Protein 1S2W (pdb70)

CATH classification: 3.20.20.60

Organism: Mytilus edulis (NCBI:txid6550)

Structure (mmCIF, N/CA/C/O backbone):
data_1S2W
#
_entry.id   1S2W
#
_cell.length_a   76.632
_cell.length_b   116.556
_cell.length_c   72.818
_cell.angle_alpha   90.00
_cell.angle_beta   90.00
_cell.angle_gamma   90.00
#
_symmetry.space_group_name_H-M   'C 2 2 21'
#
loop_
_entity.id
_entity.type
_entity.pdbx_description
1 polymer 'Phosphoenolpyruvate phosphomutase'
2 non-polymer 'SULFATE ION'
3 water water
#
loop_
_atom_site.group_PDB
_atom_site.id
_atom_site.type_symbol
_atom_site.label_atom_id
_atom_site.label_alt_id
_atom_site.label_comp_id
_atom_site.label_asym_id
_atom_site.label_entity_id
_atom_site.label_seq_id
_atom_site.pdbx_PDB_ins_code
_atom_site.Cartn_x
_atom_site.Cartn_y
_atom_site.Cartn_z
_atom_site.occupancy
_atom_site.B_iso_or_equiv
_atom_site.auth_seq_id
_atom_site.auth_comp_id
_atom_site.auth_asym_id
_atom_site.auth_atom_id
_atom_site.pdbx_PDB_model_num
ATOM 1 N N . LYS A 1 4 ? 13.644 47.452 8.729 1.00 41.31 4 LYS A N 1
ATOM 2 C CA . LYS A 1 4 ? 14.314 47.366 10.058 1.00 40.47 4 LYS A CA 1
ATOM 3 C C . LYS A 1 4 ? 13.945 46.056 10.758 1.00 38.34 4 LYS A C 1
ATOM 4 O O . LYS A 1 4 ? 12.850 45.533 10.578 1.00 39.90 4 LYS A O 1
ATOM 10 N N . VAL A 1 5 ? 14.871 45.529 11.546 1.00 35.89 5 VAL A N 1
ATOM 11 C CA . VAL A 1 5 ? 14.655 44.275 12.259 1.00 32.18 5 VAL A CA 1
ATOM 12 C C . VAL A 1 5 ? 14.138 44.595 13.655 1.00 29.70 5 VAL A C 1
ATOM 13 O O . VAL A 1 5 ? 14.706 45.441 14.338 1.00 29.56 5 VAL A O 1
ATOM 17 N N . LYS A 1 6 ? 13.057 43.938 14.069 1.00 27.10 6 LYS A N 1
ATOM 18 C CA . LYS A 1 6 ? 12.492 44.167 15.401 1.00 26.17 6 LYS A CA 1
ATOM 19 C C . LYS A 1 6 ? 13.569 43.881 16.453 1.00 24.53 6 LYS A C 1
ATOM 20 O O . LYS A 1 6 ? 14.373 42.966 16.278 1.00 23.71 6 LYS A O 1
ATOM 26 N N . LYS A 1 7 ? 13.568 44.642 17.545 1.00 22.86 7 LYS A N 1
ATOM 27 C CA . LYS A 1 7 ? 14.557 44.426 18.605 1.00 22.27 7 LYS A CA 1
ATOM 28 C C . LYS A 1 7 ? 14.485 43.018 19.201 1.00 22.17 7 LYS A C 1
ATOM 29 O O . LYS A 1 7 ? 15.511 42.442 19.567 1.00 20.01 7 LYS A O 1
ATOM 35 N N . THR A 1 8 ? 13.276 42.477 19.327 1.00 20.97 8 THR A N 1
ATOM 36 C CA . THR A 1 8 ? 13.112 41.119 19.839 1.00 20.12 8 THR A CA 1
ATOM 37 C C . THR A 1 8 ? 13.877 40.162 18.920 1.00 20.27 8 THR A C 1
ATOM 38 O O . THR A 1 8 ? 14.665 39.346 19.378 1.00 18.81 8 THR A O 1
ATOM 42 N N . THR A 1 9 ? 13.645 40.272 17.610 1.00 19.87 9 THR A N 1
ATOM 43 C CA . THR A 1 9 ? 14.330 39.425 16.647 1.00 20.23 9 THR A CA 1
ATOM 44 C C . THR A 1 9 ? 15.849 39.607 16.727 1.00 19.82 9 THR A C 1
ATOM 45 O O . THR A 1 9 ? 16.594 38.631 16.668 1.00 20.29 9 THR A O 1
ATOM 49 N N . GLN A 1 10 ? 16.298 40.848 16.900 1.00 20.42 10 GLN A N 1
ATOM 50 C CA . GLN A 1 10 ? 17.725 41.119 17.012 1.00 20.40 10 GLN A CA 1
ATOM 51 C C . GLN A 1 10 ? 18.325 40.331 18.166 1.00 18.90 10 GLN A C 1
ATOM 52 O O . GLN A 1 10 ? 19.379 39.718 18.011 1.00 19.84 10 GLN A O 1
ATOM 58 N N . LEU A 1 11 ? 17.664 40.362 19.324 1.00 17.45 11 LEU A N 1
ATOM 59 C CA . LEU A 1 11 ? 18.173 39.634 20.497 1.00 17.92 11 LEU A CA 1
ATOM 60 C C . LEU A 1 11 ? 18.170 38.119 20.296 1.00 17.21 11 LEU A C 1
ATOM 61 O O . LEU A 1 11 ? 19.116 37.425 20.668 1.00 19.19 11 LEU A O 1
ATOM 66 N N . LYS A 1 12 ? 17.099 37.606 19.705 1.00 17.29 12 LYS A N 1
ATOM 67 C CA . LYS A 1 12 ? 16.978 36.171 19.497 1.00 17.81 12 LYS A CA 1
ATOM 68 C C . LYS A 1 12 ? 18.060 35.699 18.542 1.00 17.45 12 LYS A C 1
ATOM 69 O O . LYS A 1 12 ? 18.658 34.626 18.730 1.00 17.92 12 LYS A O 1
ATOM 75 N N . GLN A 1 13 ? 18.329 36.508 17.517 1.00 17.38 13 GLN A N 1
ATOM 76 C CA . GLN A 1 13 ? 19.377 36.148 16.570 1.00 18.50 13 GLN A CA 1
ATOM 77 C C . GLN A 1 13 ? 20.724 36.091 17.302 1.00 17.97 13 GLN A C 1
ATOM 78 O O . GLN A 1 13 ? 21.532 35.184 17.064 1.00 18.78 13 GLN A O 1
ATOM 84 N N . MET A 1 14 ? 20.962 37.044 18.198 1.00 17.86 14 MET A N 1
ATOM 85 C CA . MET A 1 14 ? 22.214 37.025 18.969 1.00 17.35 14 MET A CA 1
ATOM 86 C C . MET A 1 14 ? 22.327 35.795 19.874 1.00 16.82 14 MET A C 1
ATOM 87 O O . MET A 1 14 ? 23.382 35.176 19.969 1.00 17.17 14 MET A O 1
ATOM 92 N N . LEU A 1 15 ? 21.245 35.438 20.555 1.00 16.09 15 LEU A N 1
ATOM 93 C CA . LEU A 1 15 ? 21.303 34.285 21.430 1.00 15.98 15 LEU A CA 1
ATOM 94 C C . LEU A 1 15 ? 21.600 33.014 20.666 1.00 16.68 15 LEU A C 1
ATOM 95 O O . LEU A 1 15 ? 22.257 32.109 21.186 1.00 16.52 15 LEU A O 1
ATOM 100 N N . ASN A 1 16 ? 21.122 32.941 19.419 1.00 17.32 16 ASN A N 1
ATOM 101 C CA . ASN A 1 16 ? 21.313 31.733 18.624 1.00 20.31 16 ASN A CA 1
ATOM 102 C C . ASN A 1 16 ? 22.448 31.738 17.621 1.00 19.46 16 ASN A C 1
ATOM 103 O O . ASN A 1 16 ? 22.666 30.740 16.924 1.00 21.14 16 ASN A O 1
ATOM 108 N N . SER A 1 17 ? 23.189 32.835 17.550 1.00 19.14 17 SER A N 1
ATOM 109 C CA . SER A 1 17 ? 24.278 32.918 16.588 1.00 17.61 17 SER A CA 1
ATOM 110 C C . SER A 1 17 ? 25.441 32.003 16.887 1.00 18.48 17 SER A C 1
ATOM 111 O O . SER A 1 17 ? 25.582 31.450 17.984 1.00 18.89 17 SER A O 1
ATOM 114 N N . LYS A 1 18 ? 26.313 31.884 15.896 1.00 18.58 18 LYS A N 1
ATOM 115 C CA . LYS A 1 18 ? 27.482 31.044 16.005 1.00 21.27 18 LYS A CA 1
ATOM 116 C C . LYS A 1 18 ? 28.673 31.747 16.655 1.00 20.60 18 LYS A C 1
ATOM 117 O O . LYS A 1 18 ? 29.698 31.123 16.840 1.00 23.95 18 LYS A O 1
ATOM 123 N N . ASP A 1 19 ? 28.549 33.032 16.990 1.00 19.66 19 ASP A N 1
ATOM 124 C CA . ASP A 1 19 ? 29.663 33.766 17.610 1.00 19.41 19 ASP A CA 1
ATOM 125 C C . ASP A 1 19 ? 29.345 34.124 19.054 1.00 18.77 19 ASP A C 1
ATOM 126 O O . ASP A 1 19 ? 28.180 34.198 19.426 1.00 19.72 19 ASP A O 1
ATOM 131 N N . LEU A 1 20 ? 30.380 34.355 19.859 1.00 19.46 20 LEU A N 1
ATOM 132 C CA . LEU A 1 20 ? 30.165 34.766 21.256 1.00 18.52 20 LEU A CA 1
ATOM 133 C C . LEU A 1 20 ? 29.689 36.210 21.142 1.00 18.75 20 LEU A C 1
ATOM 134 O O . LEU A 1 20 ? 30.365 37.038 20.505 1.00 18.49 20 LEU A O 1
ATOM 139 N N . GLU A 1 21 ? 28.546 36.521 21.751 1.00 16.02 21 GLU A N 1
ATOM 140 C CA . GLU A 1 21 ? 27.975 37.866 21.701 1.00 15.59 21 GLU A CA 1
ATOM 141 C C . GLU A 1 21 ? 28.145 38.516 23.055 1.00 15.05 21 GLU A C 1
ATOM 142 O O . GLU A 1 21 ? 28.400 37.823 24.038 1.00 15.47 21 GLU A O 1
ATOM 148 N N . PHE A 1 22 ? 28.020 39.841 23.080 1.00 14.71 22 PHE A N 1
ATOM 149 C CA . PHE A 1 22 ? 28.191 40.614 24.304 1.00 15.11 22 PHE A CA 1
ATOM 150 C C . PHE A 1 22 ? 27.119 41.676 24.476 1.00 15.21 22 PHE A C 1
ATOM 151 O O . PHE A 1 22 ? 26.782 42.355 23.511 1.00 16.24 22 PHE A O 1
ATOM 159 N N . ILE A 1 23 ? 26.574 41.818 25.691 1.00 14.06 23 ILE A N 1
ATOM 160 C CA . ILE A 1 23 ? 25.643 42.914 25.945 1.00 13.86 23 ILE A CA 1
ATOM 161 C C . ILE A 1 23 ? 26.179 43.638 27.178 1.00 14.58 23 ILE A C 1
ATOM 162 O O . ILE A 1 23 ? 26.811 43.030 28.039 1.00 15.10 23 ILE A O 1
ATOM 167 N N . MET A 1 24 ? 25.932 44.940 27.227 1.00 13.72 24 MET A N 1
ATOM 168 C CA . MET A 1 24 ? 26.456 45.815 28.263 1.00 14.90 24 MET A CA 1
ATOM 169 C C . MET A 1 24 ? 25.373 46.435 29.123 1.00 14.65 24 MET A C 1
ATOM 170 O O . MET A 1 24 ? 24.351 46.854 28.614 1.00 13.93 24 MET A O 1
ATOM 175 N N . GLU A 1 25 ? 25.618 46.496 30.432 1.00 15.47 25 GLU A N 1
ATOM 176 C CA . GLU A 1 25 ? 24.660 47.101 31.358 1.00 15.90 25 GLU A CA 1
ATOM 177 C C . GLU A 1 25 ? 24.423 48.592 31.096 1.00 17.80 25 GLU A C 1
ATOM 178 O O . GLU A 1 25 ? 25.354 49.351 30.760 1.00 17.51 25 GLU A O 1
ATOM 184 N N . ALA A 1 26 ? 23.164 48.989 31.249 1.00 18.91 26 ALA A N 1
ATOM 185 C CA . ALA A 1 26 ? 22.738 50.380 31.163 1.00 18.69 26 ALA A CA 1
ATOM 186 C C . ALA A 1 26 ? 21.676 50.459 32.259 1.00 20.39 26 ALA A C 1
ATOM 187 O O . ALA A 1 26 ? 20.907 49.510 32.454 1.00 19.50 26 ALA A O 1
ATOM 189 N N . HIS A 1 27 ? 21.635 51.584 32.972 1.00 20.45 27 HIS A N 1
ATOM 190 C CA . HIS A 1 27 ? 20.715 51.753 34.100 1.00 22.95 27 HIS A CA 1
ATOM 191 C C . HIS A 1 27 ? 19.757 52.945 33.993 1.00 25.99 27 HIS A C 1
ATOM 192 O O . HIS A 1 27 ? 18.996 53.216 34.924 1.00 26.90 27 HIS A O 1
ATOM 199 N N . ASN A 1 28 ? 19.823 53.658 32.879 1.00 26.31 28 ASN A N 1
ATOM 200 C CA . ASN A 1 28 ? 18.936 54.781 32.618 1.00 28.03 28 ASN A CA 1
ATOM 201 C C . ASN A 1 28 ? 19.034 55.195 31.157 1.00 27.48 28 ASN A C 1
ATOM 202 O O . ASN A 1 28 ? 19.796 54.609 30.374 1.00 26.85 28 ASN A O 1
ATOM 207 N N . GLY A 1 29 ? 18.255 56.203 30.781 1.00 28.37 29 GLY A N 1
ATOM 208 C CA . GLY A 1 29 ? 18.251 56.648 29.401 1.00 26.31 29 GLY A CA 1
ATOM 209 C C . GLY A 1 29 ? 19.591 57.085 28.844 1.00 26.82 29 GLY A C 1
ATOM 210 O O . GLY A 1 29 ? 19.975 56.695 27.740 1.00 26.04 29 GLY A O 1
ATOM 211 N N . LEU A 1 30 ? 20.318 57.889 29.610 1.00 26.44 30 LEU A N 1
ATOM 212 C CA . LEU A 1 30 ? 21.607 58.375 29.154 1.00 25.81 30 LEU A CA 1
ATOM 213 C C . LEU A 1 30 ? 22.629 57.261 28.936 1.00 24.89 30 LEU A C 1
ATOM 214 O O . LEU A 1 30 ? 23.304 57.234 27.901 1.00 25.65 30 LEU A O 1
ATOM 219 N N . SER A 1 31 ? 22.756 56.349 29.899 1.00 24.29 31 SER A N 1
ATOM 220 C CA . SER A 1 31 ? 23.717 55.253 29.744 1.00 23.10 31 SER A CA 1
ATOM 221 C C . SER A 1 31 ? 23.315 54.324 28.598 1.00 23.19 31 SER A C 1
ATOM 222 O O . SER A 1 31 ? 24.176 53.775 27.915 1.00 21.00 31 SER A O 1
ATOM 225 N N . ALA A 1 32 ? 22.012 54.148 28.375 1.00 22.54 32 ALA A N 1
ATOM 226 C CA . ALA A 1 32 ? 21.566 53.307 27.269 1.00 21.91 32 ALA A CA 1
ATOM 227 C C . ALA A 1 32 ? 22.067 53.929 25.976 1.00 22.37 32 ALA A C 1
ATOM 228 O O . ALA A 1 32 ? 22.549 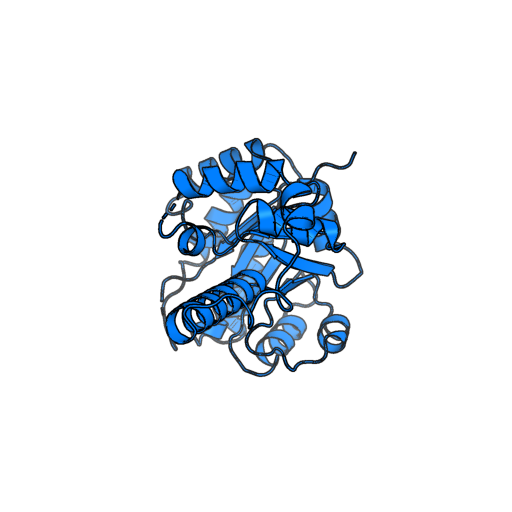53.243 25.075 1.00 20.99 32 ALA A O 1
ATOM 230 N N . ARG A 1 33 ? 21.957 55.250 25.880 1.00 22.98 33 ARG A N 1
ATOM 231 C CA . ARG A 1 33 ? 22.424 55.932 24.688 1.00 22.84 33 ARG A CA 1
ATOM 232 C C . ARG A 1 33 ? 23.923 55.755 24.491 1.00 21.77 33 ARG A C 1
ATOM 233 O O . ARG A 1 33 ? 24.393 55.514 23.384 1.00 22.89 33 ARG A O 1
ATOM 241 N N . ILE A 1 34 ? 24.682 55.870 25.575 1.00 21.86 34 ILE A N 1
ATOM 242 C CA . ILE A 1 34 ? 26.130 55.724 25.497 1.00 20.42 34 ILE A CA 1
ATOM 243 C C . ILE A 1 34 ? 26.554 54.316 25.085 1.00 20.80 34 ILE A C 1
ATOM 244 O O . ILE A 1 34 ? 27.498 54.135 24.310 1.00 20.65 34 ILE A O 1
ATOM 249 N N . VAL A 1 35 ? 25.841 53.308 25.587 1.00 20.89 35 VAL A N 1
ATOM 250 C CA . VAL A 1 35 ? 26.161 51.937 25.231 1.00 19.81 35 VAL A CA 1
ATOM 251 C C . VAL A 1 35 ? 25.915 51.732 23.732 1.00 20.45 35 VAL A C 1
ATOM 252 O O . VAL A 1 35 ? 26.706 51.086 23.044 1.00 20.71 35 VAL A O 1
ATOM 256 N N . GLN A 1 36 ? 24.826 52.290 23.225 1.00 22.22 36 GLN A N 1
ATOM 257 C CA . GLN A 1 36 ? 24.543 52.150 21.799 1.00 25.34 36 GLN A CA 1
ATOM 258 C C . GLN A 1 36 ? 25.624 52.835 20.969 1.00 25.05 36 GLN A C 1
ATOM 259 O O . GLN A 1 36 ? 26.208 52.227 20.059 1.00 24.09 36 GLN A O 1
ATOM 265 N N . GLU A 1 37 ? 25.915 54.091 21.299 1.00 26.24 37 GLU A N 1
ATOM 266 C CA . GLU A 1 37 ? 26.928 54.837 20.550 1.00 26.94 37 GLU A CA 1
ATOM 267 C C . GLU A 1 37 ? 28.296 54.146 20.545 1.00 26.17 37 GLU A C 1
ATOM 268 O O . GLU A 1 37 ? 29.084 54.335 19.621 1.00 27.22 37 GLU A O 1
ATOM 274 N N . ALA A 1 38 ? 28.576 53.318 21.546 1.00 23.74 38 ALA A N 1
ATOM 275 C CA . ALA A 1 38 ? 29.857 52.625 21.596 1.00 22.61 38 ALA A CA 1
ATOM 276 C C . ALA A 1 38 ? 29.958 51.432 20.639 1.00 22.57 38 ALA A C 1
ATOM 277 O O . ALA A 1 38 ? 31.051 50.960 20.358 1.00 22.14 38 ALA A O 1
ATOM 279 N N . GLY A 1 39 ? 28.822 50.923 20.167 1.00 22.20 39 GLY A N 1
ATOM 280 C CA . GLY A 1 39 ? 28.866 49.799 19.245 1.00 23.03 39 GLY A CA 1
ATOM 281 C C . GLY A 1 39 ? 28.298 48.478 19.751 1.00 22.60 39 GLY A C 1
ATOM 282 O O . GLY A 1 39 ? 28.247 47.497 19.001 1.00 21.73 39 GLY A O 1
ATOM 283 N N . PHE A 1 40 ? 27.890 48.436 21.016 1.00 21.43 40 PHE A N 1
ATOM 284 C CA . PHE A 1 40 ? 27.315 47.210 21.572 1.00 19.35 40 PHE A CA 1
ATOM 285 C C . PHE A 1 40 ? 26.016 46.866 20.847 1.00 19.93 40 PHE A C 1
ATOM 286 O O . PHE A 1 40 ? 25.230 47.755 20.520 1.00 21.09 40 PHE A O 1
ATOM 294 N N . LYS A 1 41 ? 25.792 45.572 20.610 1.00 18.13 41 LYS A N 1
ATOM 295 C CA . LYS A 1 41 ? 24.613 45.096 19.879 1.00 19.36 41 LYS A CA 1
ATOM 296 C C . LYS A 1 41 ? 23.396 44.855 20.773 1.00 18.77 41 LYS A C 1
ATOM 297 O O . LYS A 1 41 ? 22.319 44.507 20.288 1.00 19.66 41 LYS A O 1
ATOM 303 N N . GLY A 1 42 ? 23.571 45.037 22.076 1.00 17.40 42 GLY A N 1
ATOM 304 C CA . GLY A 1 42 ? 22.473 44.837 23.000 1.00 16.34 42 GLY A CA 1
ATOM 305 C C . GLY A 1 42 ? 22.793 45.420 24.361 1.00 16.52 42 GLY A C 1
ATOM 306 O O . GLY A 1 42 ? 23.965 45.642 24.683 1.00 17.04 42 GLY A O 1
ATOM 307 N N . ILE A 1 43 ? 21.748 45.621 25.162 1.00 16.54 43 ILE A N 1
ATOM 308 C CA . ILE A 1 43 ? 21.849 46.211 26.492 1.00 16.25 43 ILE A CA 1
ATOM 309 C C . ILE A 1 43 ? 21.256 45.286 27.546 1.00 17.07 43 ILE A C 1
ATOM 310 O O . ILE A 1 43 ? 20.259 44.618 27.292 1.00 16.81 43 ILE A O 1
ATOM 315 N N . TRP A 1 44 ? 21.906 45.238 28.704 1.00 15.62 44 TRP A N 1
ATOM 316 C CA . TRP A 1 44 ? 21.443 44.463 29.842 1.00 15.45 44 TRP A CA 1
ATOM 317 C C . TRP A 1 44 ? 20.802 45.547 30.721 1.00 16.02 44 TRP A C 1
ATOM 318 O O . TRP A 1 44 ? 21.511 46.391 31.274 1.00 17.06 44 TRP A O 1
ATOM 329 N N . GLY A 1 45 ? 19.471 45.534 30.829 1.00 16.52 45 GLY A N 1
ATOM 330 C CA . GLY A 1 45 ? 18.787 46.532 31.656 1.00 17.90 45 GLY A CA 1
ATOM 331 C C . GLY A 1 45 ? 18.824 46.117 33.118 1.00 20.39 45 GLY A C 1
ATOM 332 O O . GLY A 1 45 ? 18.103 45.209 33.531 1.00 19.05 45 GLY A O 1
ATOM 333 N N . SER A 1 46 ? 19.638 46.809 33.911 1.00 21.95 46 SER A N 1
ATOM 334 C CA . SER A 1 46 ? 19.808 46.476 35.319 1.00 25.53 46 SER A CA 1
ATOM 335 C C . SER A 1 46 ? 20.258 47.697 36.129 1.00 28.50 46 SER A C 1
ATOM 336 O O . SER A 1 46 ? 20.836 48.632 35.572 1.00 29.61 46 SER A O 1
ATOM 339 N N . GLY A 1 47 ? 20.002 47.670 37.439 1.00 30.25 47 GLY A N 1
ATOM 340 C CA . GLY A 1 47 ? 20.394 48.766 38.320 1.00 31.63 47 GLY A CA 1
ATOM 341 C C . GLY A 1 47 ? 19.506 49.996 38.212 1.00 33.10 47 GLY A C 1
ATOM 342 O O . GLY A 1 47 ? 19.889 51.092 38.635 1.00 33.93 47 GLY A O 1
ATOM 343 N N . LEU A 1 48 ? 18.317 49.821 37.649 1.00 32.87 48 LEU A N 1
ATOM 344 C CA . LEU A 1 48 ? 17.402 50.943 37.472 1.00 34.56 48 LEU A CA 1
ATOM 345 C C . LEU A 1 48 ? 16.936 51.485 38.821 1.00 34.45 48 LEU A C 1
ATOM 346 O O . LEU A 1 48 ? 16.834 52.700 39.015 1.00 34.03 48 LEU A O 1
ATOM 351 N N . SER A 1 49 ? 16.671 50.576 39.752 1.00 33.57 49 SER A N 1
ATOM 352 C CA . SER A 1 49 ? 16.207 50.951 41.084 1.00 34.95 49 SER A CA 1
ATOM 353 C C . SER A 1 49 ? 17.225 51.715 41.917 1.00 34.40 49 SER A C 1
ATOM 354 O O . SER A 1 49 ? 16.873 52.664 42.613 1.00 34.44 49 SER A O 1
ATOM 357 N N . VAL A 1 50 ? 18.485 51.303 41.858 1.00 34.14 50 VAL A N 1
ATOM 358 C CA . VAL A 1 50 ? 19.517 51.979 42.629 1.00 35.45 50 VAL A CA 1
ATOM 359 C C . VAL A 1 50 ? 19.758 53.378 42.071 1.00 35.51 50 VAL A C 1
ATOM 360 O O . VAL A 1 50 ? 19.930 54.344 42.820 1.00 35.74 50 VAL A O 1
ATOM 364 N N . SER A 1 51 ? 19.761 53.473 40.747 1.00 34.50 51 SER A N 1
ATOM 365 C CA . SER A 1 51 ? 19.982 54.731 40.054 1.00 34.85 51 SER A CA 1
ATOM 366 C C . SER A 1 51 ? 18.939 55.761 40.483 1.00 34.79 51 SER A C 1
ATOM 367 O O . SER A 1 51 ? 19.270 56.893 40.842 1.00 33.11 51 SER A O 1
ATOM 370 N N . ALA A 1 52 ? 17.678 55.347 40.449 1.00 35.36 52 ALA A N 1
ATOM 371 C CA . ALA A 1 52 ? 16.566 56.208 40.825 1.00 37.25 52 ALA A CA 1
ATOM 372 C C . ALA A 1 52 ? 16.320 56.198 42.336 1.00 37.99 52 ALA A C 1
ATOM 373 O O . ALA A 1 52 ? 15.548 57.009 42.851 1.00 39.59 52 ALA A O 1
ATOM 375 N N . GLN A 1 53 ? 16.978 55.279 43.037 1.00 39.06 53 GLN A N 1
ATOM 376 C CA . GLN A 1 53 ? 16.837 55.138 44.488 1.00 39.98 53 GLN A CA 1
ATOM 377 C C . GLN A 1 53 ? 15.440 54.698 44.910 1.00 41.83 53 GLN A C 1
ATOM 378 O O . GLN A 1 53 ? 14.863 55.244 45.850 1.00 42.09 53 GLN A O 1
ATOM 384 N N . LEU A 1 54 ? 14.911 53.695 44.216 1.00 43.73 54 LEU A N 1
ATOM 385 C CA . LEU A 1 54 ? 13.586 53.161 44.505 1.00 44.84 54 LEU A CA 1
ATOM 386 C C . LEU A 1 54 ? 13.691 52.060 45.549 1.00 45.19 54 LEU A C 1
ATOM 387 O O . LEU A 1 54 ? 14.376 51.063 45.333 1.00 45.59 54 LEU A O 1
ATOM 392 N N . TRP A 1 64 ? 7.738 47.811 40.298 1.00 53.72 64 TRP A N 1
ATOM 393 C CA . TRP A 1 64 ? 7.415 47.313 38.966 1.00 54.25 64 TRP A CA 1
ATOM 394 C C . TRP A 1 64 ? 6.819 48.401 38.077 1.00 56.29 64 TRP A C 1
ATOM 395 O O . TRP A 1 64 ? 7.153 48.496 36.896 1.00 56.47 64 TRP A O 1
ATOM 406 N N . THR A 1 65 ? 5.937 49.219 38.642 1.00 58.01 65 THR A N 1
ATOM 407 C CA . THR A 1 65 ? 5.306 50.295 37.885 1.00 59.82 65 THR A CA 1
ATOM 408 C C . THR A 1 65 ? 6.329 51.366 37.530 1.00 60.07 65 THR A C 1
ATOM 409 O O . THR A 1 65 ? 6.373 51.854 36.401 1.00 61.01 65 THR A O 1
ATOM 413 N N . GLN A 1 66 ? 7.154 51.723 38.507 1.00 60.36 66 GLN A N 1
ATOM 414 C CA . GLN A 1 66 ? 8.180 52.742 38.323 1.00 59.94 66 GLN A CA 1
ATOM 415 C C . GLN A 1 66 ? 9.331 52.206 37.472 1.00 59.18 66 GLN A C 1
ATOM 416 O O . GLN A 1 66 ? 9.943 52.948 36.699 1.00 59.00 66 GLN A O 1
ATOM 422 N N . VAL A 1 67 ? 9.614 50.914 37.616 1.00 58.10 67 VAL A N 1
ATOM 423 C CA . VAL A 1 67 ? 10.683 50.264 36.864 1.00 56.62 67 VAL A CA 1
ATOM 424 C C . VAL A 1 67 ? 10.358 50.241 35.380 1.00 54.92 67 VAL A C 1
ATOM 425 O O . VAL A 1 67 ? 11.211 50.536 34.546 1.00 55.19 67 VAL A O 1
ATOM 429 N N . VAL A 1 68 ? 9.121 49.881 35.058 1.00 52.55 68 VAL A N 1
ATOM 430 C CA . VAL A 1 68 ? 8.681 49.819 33.670 1.00 49.98 68 VAL A CA 1
ATOM 431 C C . VAL A 1 68 ? 8.761 51.197 33.002 1.00 47.60 68 VAL A C 1
ATOM 432 O O . VAL A 1 68 ? 9.028 51.305 31.804 1.00 47.33 68 VAL A O 1
ATOM 436 N N . GLU A 1 69 ? 8.538 52.248 33.783 1.00 45.18 69 GLU A N 1
ATOM 437 C CA . GLU A 1 69 ? 8.608 53.608 33.260 1.00 43.27 69 GLU A CA 1
ATOM 438 C C . GLU A 1 69 ? 10.000 53.907 32.705 1.00 43.00 69 GLU A C 1
ATOM 439 O O . GLU A 1 69 ? 10.137 54.453 31.612 1.00 43.12 69 GLU A O 1
ATOM 445 N N . VAL A 1 70 ? 11.027 53.557 33.472 1.00 42.08 70 VAL A N 1
ATOM 446 C CA . VAL A 1 70 ? 12.407 53.786 33.056 1.00 40.49 70 VAL A CA 1
ATOM 447 C C . VAL A 1 70 ? 12.756 53.013 31.783 1.00 39.62 70 VAL A C 1
ATOM 448 O O . VAL A 1 70 ? 13.474 53.516 30.916 1.00 38.09 70 VAL A O 1
ATOM 452 N N . LEU A 1 71 ? 12.245 51.792 31.667 1.00 38.08 71 LEU A N 1
ATOM 453 C CA . LEU A 1 71 ? 12.520 50.982 30.489 1.00 37.90 71 LEU A CA 1
ATOM 454 C C . LEU A 1 71 ? 11.988 51.637 29.230 1.00 37.56 71 LEU A C 1
ATOM 455 O O . LEU A 1 71 ? 12.647 51.621 28.185 1.00 37.91 71 LEU A O 1
ATOM 460 N N . GLU A 1 72 ? 10.787 52.206 29.323 1.00 37.27 72 GLU A N 1
ATOM 461 C CA . GLU A 1 72 ? 10.187 52.871 28.175 1.00 35.81 72 GLU A CA 1
ATOM 462 C C . GLU A 1 72 ? 11.150 53.954 27.726 1.00 35.55 72 GLU A C 1
ATOM 463 O O . GLU A 1 72 ? 11.378 54.139 26.529 1.00 35.66 72 GLU A O 1
ATOM 469 N N . PHE A 1 73 ? 11.725 54.658 28.695 1.00 34.82 73 PHE A N 1
ATOM 470 C CA . PHE A 1 73 ? 12.685 55.715 28.402 1.00 34.52 73 PHE A CA 1
ATOM 471 C C . PHE A 1 73 ? 13.964 55.128 27.805 1.00 34.55 73 PHE A C 1
ATOM 472 O O . PHE A 1 73 ? 14.483 55.630 26.801 1.00 34.59 73 PHE A O 1
ATOM 480 N N . MET A 1 74 ? 14.472 54.061 28.414 1.00 34.55 74 MET A N 1
ATOM 481 C CA . MET A 1 74 ? 15.686 53.428 27.906 1.00 33.72 74 MET A CA 1
ATOM 482 C C . MET A 1 74 ? 15.421 52.876 26.514 1.00 34.31 74 MET A C 1
ATOM 483 O O . MET A 1 74 ? 16.246 53.018 25.615 1.00 34.05 74 MET A O 1
ATOM 488 N N . SER A 1 75 ? 14.261 52.248 26.340 1.00 35.45 75 SER A N 1
ATOM 489 C CA . SER A 1 75 ? 13.885 51.687 25.054 1.00 36.38 75 SER A CA 1
ATOM 490 C C . SER A 1 75 ? 13.752 52.776 23.994 1.00 37.00 75 SER A C 1
ATOM 491 O O . SER A 1 75 ? 14.226 52.620 22.869 1.00 37.40 75 SER A O 1
ATOM 494 N N . ASP A 1 76 ? 13.095 53.876 24.344 1.00 38.45 76 ASP A N 1
ATOM 495 C CA . ASP A 1 76 ? 12.929 54.973 23.394 1.00 40.00 76 ASP A CA 1
ATOM 496 C C . ASP A 1 76 ? 14.259 55.661 23.081 1.00 39.42 76 ASP A C 1
ATOM 497 O O . ASP A 1 76 ? 14.400 56.322 22.056 1.00 39.79 76 ASP A O 1
ATOM 502 N N . ALA A 1 77 ? 15.247 55.481 23.949 1.00 38.53 77 ALA A N 1
ATOM 503 C CA . ALA A 1 77 ? 16.545 56.112 23.751 1.00 36.70 77 ALA A CA 1
ATOM 504 C C . ALA A 1 77 ? 17.568 55.245 23.024 1.00 36.24 77 ALA A C 1
ATOM 505 O O . ALA A 1 77 ? 18.712 55.659 22.838 1.00 37.24 77 ALA A O 1
ATOM 507 N N . SER A 1 78 ? 17.164 54.053 22.602 1.00 34.47 78 SER A N 1
ATOM 508 C CA . SER A 1 78 ? 18.080 53.140 21.926 1.00 33.77 78 SER A CA 1
ATOM 509 C C . SER A 1 78 ? 17.416 52.335 20.819 1.00 32.19 78 SER A C 1
ATOM 510 O O . SER A 1 78 ? 16.204 52.142 20.825 1.00 33.40 78 SER A O 1
ATOM 513 N N . ASP A 1 79 ? 18.233 51.858 19.884 1.00 31.86 79 ASP A N 1
ATOM 514 C CA . ASP A 1 79 ? 17.783 51.054 18.748 1.00 31.70 79 ASP A CA 1
ATOM 515 C C . ASP A 1 79 ? 18.141 49.585 18.919 1.00 30.10 79 ASP A C 1
ATOM 516 O O . ASP A 1 79 ? 17.600 48.724 18.218 1.00 29.78 79 ASP A O 1
ATOM 521 N N . VAL A 1 80 ? 19.072 49.301 19.829 1.00 27.71 80 VAL A N 1
ATOM 522 C CA . VAL A 1 80 ? 19.490 47.926 20.072 1.00 24.41 80 VAL A CA 1
ATOM 523 C C . VAL A 1 80 ? 18.601 47.300 21.141 1.00 22.04 80 VAL A C 1
ATOM 524 O O . VAL A 1 80 ? 18.019 47.999 21.964 1.00 22.76 80 VAL A O 1
ATOM 528 N N . PRO A 1 81 ? 18.482 45.965 21.134 1.00 20.49 81 PRO A N 1
ATOM 529 C CA . PRO A 1 81 ? 17.644 45.262 22.111 1.00 18.78 81 PRO A CA 1
ATOM 530 C C . PRO A 1 81 ? 18.094 45.354 23.556 1.00 20.30 81 PRO A C 1
ATOM 531 O O . PRO A 1 81 ? 19.292 45.346 23.842 1.00 19.51 81 PRO A O 1
ATOM 535 N N . ILE A 1 82 ? 17.116 45.426 24.450 1.00 18.60 82 ILE A N 1
ATOM 536 C CA . ILE A 1 82 ? 17.350 45.450 25.882 1.00 19.21 82 ILE A CA 1
ATOM 537 C C . ILE A 1 82 ? 16.830 44.134 26.445 1.00 18.89 82 ILE A C 1
ATOM 538 O O . ILE A 1 82 ? 15.689 43.743 26.160 1.00 18.95 82 ILE A O 1
ATOM 543 N N . LEU A 1 83 ? 17.679 43.448 27.210 1.00 17.47 83 LEU A N 1
ATOM 544 C CA . LEU A 1 83 ? 17.285 42.213 27.895 1.00 17.47 83 LEU A CA 1
ATOM 545 C C . LEU A 1 83 ? 17.150 42.674 29.348 1.00 17.57 83 LEU A C 1
ATOM 546 O O . LEU A 1 83 ? 18.115 43.156 29.937 1.00 17.45 83 LEU A O 1
ATOM 551 N N . LEU A 1 84 ? 15.951 42.567 29.918 1.00 17.98 84 LEU A N 1
ATOM 552 C CA . LEU A 1 84 ? 15.730 43.010 31.296 1.00 18.86 84 LEU A CA 1
ATOM 553 C C . LEU A 1 84 ? 16.174 42.022 32.369 1.00 19.32 84 LEU A C 1
ATOM 554 O O . LEU A 1 84 ? 15.865 40.835 32.293 1.00 18.78 84 LEU A O 1
ATOM 559 N N . ASP A 1 85 ? 16.909 42.537 33.355 1.00 18.70 85 ASP A N 1
ATOM 560 C CA . ASP A 1 85 ? 17.367 41.765 34.507 1.00 20.84 85 ASP A CA 1
ATOM 561 C C . ASP A 1 85 ? 16.172 41.921 35.453 1.00 20.94 85 ASP A C 1
ATOM 562 O O . ASP A 1 85 ? 16.127 42.825 36.279 1.00 21.46 85 ASP A O 1
ATOM 567 N N . ALA A 1 86 ? 15.198 41.038 35.296 1.00 20.95 86 ALA A N 1
ATOM 568 C CA . ALA A 1 86 ? 13.968 41.110 36.069 1.00 23.39 86 ALA A CA 1
ATOM 569 C C . ALA A 1 86 ? 14.033 40.390 37.396 1.00 24.22 86 ALA A C 1
ATOM 570 O O . ALA A 1 86 ? 14.397 39.221 37.457 1.00 25.40 86 ALA A O 1
ATOM 572 N N . ASP A 1 87 ? 13.676 41.087 38.466 1.00 26.82 87 ASP A N 1
ATOM 573 C CA . ASP A 1 87 ? 13.673 40.443 39.766 1.00 29.55 87 ASP A CA 1
ATOM 574 C C . ASP A 1 87 ? 12.399 40.787 40.533 1.00 29.86 87 ASP A C 1
ATOM 575 O O . ASP A 1 87 ? 12.317 40.578 41.738 1.00 31.53 87 ASP A O 1
ATOM 580 N N . THR A 1 88 ? 11.410 41.314 39.815 1.00 29.40 88 THR A N 1
ATOM 581 C CA . THR A 1 88 ? 10.108 41.659 40.389 1.00 30.13 88 THR A CA 1
ATOM 582 C C . THR A 1 88 ? 9.079 41.547 39.267 1.00 28.49 88 THR A C 1
ATOM 583 O O . THR A 1 88 ? 9.448 41.525 38.099 1.00 28.48 88 THR A O 1
ATOM 587 N N . GLY A 1 89 ? 7.797 41.456 39.607 1.00 28.84 89 GLY A N 1
ATOM 588 C CA . GLY A 1 89 ? 6.783 41.383 38.565 1.00 27.20 89 GLY A CA 1
ATOM 589 C C . GLY A 1 89 ? 6.331 40.012 38.094 1.00 26.18 89 GLY A C 1
ATOM 590 O O . GLY A 1 89 ? 5.428 39.920 37.252 1.00 24.52 89 GLY A O 1
ATOM 591 N N . TYR A 1 90 ? 6.952 38.948 38.594 1.00 24.93 90 TYR A N 1
ATOM 592 C CA . TYR A 1 90 ? 6.536 37.601 38.203 1.00 24.53 90 TYR A CA 1
ATOM 593 C C . TYR A 1 90 ? 6.328 36.715 39.424 1.00 24.14 90 TYR A C 1
ATOM 594 O O . TYR A 1 90 ? 6.637 35.518 39.403 1.00 24.62 90 TYR A O 1
ATOM 603 N N . GLY A 1 91 ? 5.796 37.327 40.483 1.00 24.65 91 GLY A N 1
ATOM 604 C CA . GLY A 1 91 ? 5.523 36.630 41.734 1.00 25.04 91 GLY A CA 1
ATOM 605 C C . GLY A 1 91 ? 4.539 35.480 41.618 1.00 25.62 91 GLY A C 1
ATOM 606 O O . GLY A 1 91 ? 4.598 34.530 42.403 1.00 27.01 91 GLY A O 1
ATOM 607 N N . ASN A 1 92 ? 3.597 35.588 40.688 1.00 24.22 92 ASN A N 1
ATOM 608 C CA . ASN A 1 92 ? 2.643 34.502 40.443 1.00 23.34 92 ASN A CA 1
ATOM 609 C C . ASN A 1 92 ? 2.484 34.404 38.937 1.00 23.04 92 ASN A C 1
ATOM 610 O O . ASN A 1 92 ? 3.118 35.161 38.192 1.00 22.94 92 ASN A O 1
ATOM 615 N N . PHE A 1 93 ? 1.641 33.491 38.466 1.00 21.10 93 PHE A N 1
ATOM 616 C CA . PHE A 1 93 ? 1.534 33.299 37.028 1.00 19.68 93 PHE A CA 1
ATOM 617 C C . PHE A 1 93 ? 0.848 34.418 36.257 1.00 19.63 93 PHE A C 1
ATOM 618 O O . PHE A 1 93 ? 1.291 34.779 35.164 1.00 20.45 93 PHE A O 1
ATOM 626 N N . ASN A 1 94 ? -0.221 34.969 36.826 1.00 19.55 94 ASN A N 1
ATOM 627 C CA . ASN A 1 94 ? -0.958 36.066 36.196 1.00 20.14 94 ASN A CA 1
ATOM 628 C C . ASN A 1 94 ? -0.012 37.269 36.018 1.00 20.63 94 ASN A C 1
ATOM 629 O O . ASN A 1 94 ? 0.029 37.902 34.959 1.00 20.34 94 ASN A O 1
ATOM 634 N N . ASN A 1 95 ? 0.760 37.568 37.053 1.00 18.99 95 ASN A N 1
ATOM 635 C CA . ASN A 1 95 ? 1.701 38.687 36.975 1.00 20.24 95 ASN A CA 1
ATOM 636 C C . ASN A 1 95 ? 2.787 38.445 35.945 1.00 19.04 95 ASN A C 1
ATOM 637 O O . ASN A 1 95 ? 3.148 39.351 35.201 1.00 21.07 95 ASN A O 1
ATOM 642 N N . ALA A 1 96 ? 3.307 37.219 35.899 1.00 19.74 96 ALA A N 1
ATOM 643 C CA . ALA A 1 96 ? 4.355 36.876 34.942 1.00 19.12 96 ALA A CA 1
ATOM 644 C C . ALA A 1 96 ? 3.843 37.093 33.523 1.00 20.40 96 ALA A C 1
ATOM 645 O O . ALA A 1 96 ? 4.529 37.675 32.673 1.00 2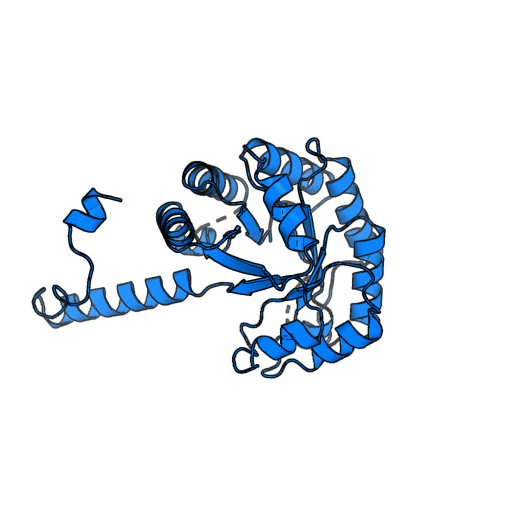0.26 96 ALA A O 1
ATOM 647 N N . ARG A 1 97 ? 2.633 36.616 33.252 1.00 20.60 97 ARG A N 1
ATOM 648 C CA . ARG A 1 97 ? 2.058 36.776 31.917 1.00 19.98 97 ARG A CA 1
ATOM 649 C C . ARG A 1 97 ? 1.839 38.250 31.599 1.00 21.56 97 ARG A C 1
ATOM 650 O O . ARG A 1 97 ? 2.082 38.690 30.477 1.00 21.38 97 ARG A O 1
ATOM 658 N N . ARG A 1 98 ? 1.376 39.013 32.582 1.00 21.75 98 ARG A N 1
ATOM 659 C CA . ARG A 1 98 ? 1.130 40.434 32.373 1.00 23.74 98 ARG A CA 1
ATOM 660 C C . ARG A 1 98 ? 2.453 41.168 32.131 1.00 23.71 98 ARG A C 1
ATOM 661 O O . ARG A 1 98 ? 2.532 42.065 31.293 1.00 24.16 98 ARG A O 1
ATOM 669 N N . LEU A 1 99 ? 3.494 40.755 32.849 1.00 23.38 99 LEU A N 1
ATOM 670 C CA . LEU A 1 99 ? 4.810 41.373 32.712 1.00 23.66 99 LEU A CA 1
ATOM 671 C C . LEU A 1 99 ? 5.336 41.257 31.281 1.00 23.24 99 LEU A C 1
ATOM 672 O O . LEU A 1 99 ? 5.884 42.218 30.734 1.00 24.07 99 LEU A O 1
ATOM 677 N N . VAL A 1 100 ? 5.164 40.088 30.673 1.00 21.56 100 VAL A N 1
ATOM 678 C CA . VAL A 1 100 ? 5.620 39.876 29.306 1.00 22.88 100 VAL A CA 1
ATOM 679 C C . VAL A 1 100 ? 4.910 40.854 28.374 1.00 23.62 100 VAL A C 1
ATOM 680 O O . VAL A 1 100 ? 5.545 41.531 27.564 1.00 22.58 100 VAL A O 1
ATOM 684 N N . ARG A 1 101 ? 3.591 40.941 28.510 1.00 24.84 101 ARG A N 1
ATOM 685 C CA . ARG A 1 101 ? 2.802 41.850 27.678 1.00 26.61 101 ARG A CA 1
ATOM 686 C C . ARG A 1 101 ? 3.256 43.298 27.822 1.00 26.09 101 ARG A C 1
ATOM 687 O O . ARG A 1 101 ? 3.415 44.008 26.830 1.00 26.84 101 ARG A O 1
ATOM 695 N N . LYS A 1 102 ? 3.447 43.739 29.062 1.00 26.15 102 LYS A N 1
ATOM 696 C CA . LYS A 1 102 ? 3.895 45.103 29.320 1.00 26.94 102 LYS A CA 1
ATOM 697 C C . LYS A 1 102 ? 5.243 45.396 28.665 1.00 26.15 102 LYS A C 1
ATOM 698 O O . LYS A 1 102 ? 5.422 46.431 28.032 1.00 26.16 102 LYS A O 1
ATOM 704 N N . LEU A 1 103 ? 6.194 44.482 28.822 1.00 24.52 103 LEU A N 1
ATOM 705 C CA . LEU A 1 103 ? 7.520 44.691 28.243 1.00 23.72 103 LEU A CA 1
ATOM 706 C C . LEU A 1 103 ? 7.471 44.698 26.715 1.00 24.72 103 LEU A C 1
ATOM 707 O O . LEU A 1 103 ? 8.117 45.524 26.056 1.00 24.12 103 LEU A O 1
ATOM 712 N N . GLU A 1 104 ? 6.704 43.773 26.154 1.00 25.02 104 GLU A N 1
ATOM 713 C CA . GLU A 1 104 ? 6.547 43.661 24.707 1.00 28.18 104 GLU A CA 1
ATOM 714 C C . GLU A 1 104 ? 6.060 45.006 24.150 1.00 29.90 104 GLU A C 1
ATOM 715 O O . GLU A 1 104 ? 6.597 45.532 23.167 1.00 27.45 104 GLU A O 1
ATOM 721 N N . ASP A 1 105 ? 5.044 45.560 24.806 1.00 30.99 105 ASP A N 1
ATOM 722 C CA . ASP A 1 105 ? 4.450 46.824 24.380 1.00 32.26 105 ASP A CA 1
ATOM 723 C C . ASP A 1 105 ? 5.397 48.007 24.468 1.00 32.59 105 ASP A C 1
ATOM 724 O O . ASP A 1 105 ? 5.215 49.002 23.764 1.00 33.35 105 ASP A O 1
ATOM 729 N N . ARG A 1 106 ? 6.404 47.911 25.326 1.00 30.59 106 ARG A N 1
ATOM 730 C CA . ARG A 1 106 ? 7.340 49.009 25.484 1.00 31.02 106 ARG A CA 1
ATOM 731 C C . ARG A 1 106 ? 8.629 48.858 24.690 1.00 29.54 106 ARG A C 1
ATOM 732 O O . ARG A 1 106 ? 9.572 49.630 24.864 1.00 31.50 106 ARG A O 1
ATOM 740 N N . GLY A 1 107 ? 8.656 47.879 23.792 1.00 27.58 107 GLY A N 1
ATOM 741 C CA . GLY A 1 107 ? 9.829 47.685 22.965 1.00 26.93 107 GLY A CA 1
ATOM 742 C C . GLY A 1 107 ? 10.971 46.905 23.590 1.00 25.80 107 GLY A C 1
ATOM 743 O O . GLY A 1 107 ? 12.025 46.756 22.971 1.00 27.05 107 GLY A O 1
ATOM 744 N N . VAL A 1 108 ? 10.779 46.414 24.809 1.00 23.77 108 VAL A N 1
ATOM 745 C CA . VAL A 1 108 ? 11.823 45.618 25.458 1.00 22.43 108 VAL A CA 1
ATOM 746 C C . VAL A 1 108 ? 11.924 44.313 24.659 1.00 21.47 108 VAL A C 1
ATOM 747 O O . VAL A 1 108 ? 10.908 43.771 24.209 1.00 22.91 108 VAL A O 1
ATOM 751 N N . ALA A 1 109 ? 13.137 43.792 24.493 1.00 19.48 109 ALA A N 1
ATOM 752 C CA . ALA A 1 109 ? 13.345 42.603 23.673 1.00 17.69 109 ALA A CA 1
ATOM 753 C C . ALA A 1 109 ? 13.253 41.259 24.385 1.00 17.68 109 ALA A C 1
ATOM 754 O O . ALA A 1 109 ? 12.998 40.237 23.753 1.00 17.91 109 ALA A O 1
ATOM 756 N N . GLY A 1 110 ? 13.480 41.249 25.691 1.00 17.00 110 GLY A N 1
ATOM 757 C CA . GLY A 1 110 ? 13.394 39.990 26.412 1.00 15.50 110 GLY A CA 1
ATOM 758 C C . GLY A 1 110 ? 13.464 40.216 27.903 1.00 15.71 110 GLY A C 1
ATOM 759 O O . GLY A 1 110 ? 13.737 41.324 28.367 1.00 16.24 110 GLY A O 1
ATOM 760 N N . ALA A 1 111 ? 13.243 39.150 28.659 1.00 17.05 111 ALA A N 1
ATOM 761 C CA . ALA A 1 111 ? 13.294 39.244 30.108 1.00 16.71 111 ALA A CA 1
ATOM 762 C C . ALA A 1 111 ? 14.045 38.044 30.650 1.00 16.19 111 ALA A C 1
ATOM 763 O O . ALA A 1 111 ? 13.879 36.916 30.170 1.00 17.57 111 ALA A O 1
ATOM 765 N N . CYS A 1 112 ? 14.885 38.301 31.645 1.00 16.53 112 CYS A N 1
ATOM 766 C CA . CYS A 1 112 ? 15.656 37.248 32.300 1.00 15.98 112 CYS A CA 1
ATOM 767 C C . CYS A 1 112 ? 14.992 37.049 33.666 1.00 16.75 112 CYS A C 1
ATOM 768 O O . CYS A 1 112 ? 14.934 37.979 34.475 1.00 17.96 112 CYS A O 1
ATOM 771 N N . LEU A 1 113 ? 14.466 35.843 33.884 1.00 16.28 113 LEU A N 1
ATOM 772 C CA . LEU A 1 113 ? 13.782 35.461 35.124 1.00 18.31 113 LEU A CA 1
ATOM 773 C C . LEU A 1 113 ? 14.687 34.514 35.898 1.00 17.14 113 LEU A C 1
ATOM 774 O O . LEU A 1 113 ? 15.311 33.644 35.292 1.00 17.63 113 LEU A O 1
ATOM 779 N N . GLU A 1 114 ? 14.759 34.680 37.220 1.00 18.81 114 GLU A N 1
ATOM 780 C CA . GLU A 1 114 ? 15.650 33.852 38.046 1.00 19.38 114 GLU A CA 1
ATOM 781 C C . GLU A 1 114 ? 14.925 32.939 39.025 1.00 19.52 114 GLU A C 1
ATOM 782 O O . GLU A 1 114 ? 13.871 33.310 39.559 1.00 20.43 114 GLU A O 1
ATOM 788 N N . ASP A 1 115 ? 15.500 31.759 39.262 1.00 20.12 115 ASP A N 1
ATOM 789 C CA . ASP A 1 115 ? 14.895 30.798 40.179 1.00 21.48 115 ASP A CA 1
ATOM 790 C C . ASP A 1 115 ? 15.383 30.956 41.616 1.00 25.10 115 ASP A C 1
ATOM 791 O O . ASP A 1 115 ? 15.071 30.134 42.482 1.00 23.39 115 ASP A O 1
ATOM 796 N N . LYS A 1 116 ? 16.147 32.016 41.855 1.00 27.96 116 LYS A N 1
ATOM 797 C CA . LYS A 1 116 ? 16.699 32.322 43.174 1.00 33.87 116 LYS A CA 1
ATOM 798 C C . LYS A 1 116 ? 15.601 32.703 44.170 1.00 35.02 116 LYS A C 1
ATOM 799 O O . LYS A 1 116 ? 14.672 33.421 43.815 1.00 35.56 116 LYS A O 1
ATOM 805 N N . LEU A 1 117 ? 15.722 32.217 45.408 1.00 37.86 117 LEU A N 1
ATOM 806 C CA . LEU A 1 117 ? 14.785 32.532 46.493 1.00 40.88 117 LEU A CA 1
ATOM 807 C C . LEU A 1 117 ? 15.557 32.752 47.801 1.00 42.65 117 LEU A C 1
ATOM 808 O O . LEU A 1 117 ? 15.197 32.213 48.855 1.00 42.83 117 LEU A O 1
ATOM 813 N N . PHE A 1 118 ? 16.619 33.551 47.727 1.00 43.73 118 PHE A N 1
ATOM 814 C CA . PHE A 1 118 ? 17.444 33.837 48.898 1.00 45.70 118 PHE A CA 1
ATOM 815 C C . PHE A 1 118 ? 16.874 35.008 49.692 1.00 46.37 118 PHE A C 1
ATOM 816 O O . PHE A 1 118 ? 15.702 35.361 49.542 1.00 47.80 118 PHE A O 1
ATOM 824 N N . GLY A 1 127 ? 26.227 30.966 51.841 1.00 35.97 127 GLY A N 1
ATOM 825 C CA . GLY A 1 127 ? 25.105 30.970 50.921 1.00 34.76 127 GLY A CA 1
ATOM 826 C C . GLY A 1 127 ? 24.749 29.567 50.464 1.00 34.02 127 GLY A C 1
ATOM 827 O O . GLY A 1 127 ? 23.903 29.381 49.588 1.00 34.10 127 GLY A O 1
ATOM 828 N N . ARG A 1 128 ? 25.385 28.571 51.071 1.00 32.65 128 ARG A N 1
ATOM 829 C CA . ARG A 1 128 ? 25.139 27.178 50.705 1.00 31.27 128 ARG A CA 1
ATOM 830 C C . ARG A 1 128 ? 23.808 26.641 51.232 1.00 29.48 128 ARG A C 1
ATOM 831 O O . ARG A 1 128 ? 23.346 27.031 52.306 1.00 26.89 128 ARG A O 1
ATOM 839 N N . ALA A 1 129 ? 23.196 25.764 50.441 1.00 26.63 129 ALA A N 1
ATOM 840 C CA . ALA A 1 129 ? 21.930 25.126 50.786 1.00 26.25 129 ALA A CA 1
ATOM 841 C C . ALA A 1 129 ? 20.739 26.076 50.842 1.00 26.15 129 ALA A C 1
ATOM 842 O O . ALA A 1 129 ? 19.688 25.713 51.383 1.00 22.77 129 ALA A O 1
ATOM 844 N N . GLN A 1 130 ? 20.895 27.289 50.303 1.00 24.59 130 GLN A N 1
ATOM 845 C CA . GLN A 1 130 ? 19.791 28.248 50.304 1.00 24.81 130 GLN A CA 1
ATOM 846 C C . GLN A 1 130 ? 18.739 27.755 49.315 1.00 22.93 130 GLN A C 1
ATOM 847 O O . GLN A 1 130 ? 19.063 27.121 48.321 1.00 22.58 130 GLN A O 1
ATOM 853 N N . PRO A 1 131 ? 17.463 28.053 49.572 1.00 21.63 131 PRO A N 1
ATOM 854 C CA . PRO A 1 131 ? 16.385 27.596 48.684 1.00 21.34 131 PRO A CA 1
ATOM 855 C C . PRO A 1 131 ? 16.263 28.226 47.311 1.00 21.79 131 PRO A C 1
ATOM 856 O O . PRO A 1 131 ? 16.628 29.385 47.097 1.00 21.05 131 PRO A O 1
ATOM 860 N N . LEU A 1 132 ? 15.733 27.435 46.388 1.00 20.99 132 LEU A N 1
ATOM 861 C CA . LEU A 1 132 ? 15.484 27.876 45.019 1.00 20.78 132 LEU A CA 1
ATOM 862 C C . LEU A 1 132 ? 13.999 27.665 44.777 1.00 21.20 132 LEU A C 1
ATOM 863 O O . LEU A 1 132 ? 13.335 26.962 45.536 1.00 20.79 132 LEU A O 1
ATOM 868 N N . ALA A 1 133 ? 13.471 28.282 43.727 1.00 20.03 133 ALA A N 1
ATOM 869 C CA . ALA A 1 133 ? 12.067 28.111 43.394 1.00 19.43 133 ALA A CA 1
ATOM 870 C C . ALA A 1 133 ? 11.814 26.650 43.077 1.00 20.20 133 ALA A C 1
ATOM 871 O O . ALA A 1 133 ? 12.689 25.944 42.566 1.00 20.22 133 ALA A O 1
ATOM 873 N N . ASP A 1 134 ? 10.608 26.193 43.383 1.00 21.44 134 ASP A N 1
ATOM 874 C CA . ASP A 1 134 ? 10.203 24.816 43.111 1.00 22.12 134 ASP A CA 1
ATOM 875 C C . ASP A 1 134 ? 10.439 24.649 41.609 1.00 21.41 134 ASP A C 1
ATOM 876 O O . ASP A 1 134 ? 9.974 25.472 40.820 1.00 21.95 134 ASP A O 1
ATOM 881 N N . ILE A 1 135 ? 11.154 23.597 41.219 1.00 21.05 135 ILE A N 1
ATOM 882 C CA . ILE A 1 135 ? 11.488 23.391 39.814 1.00 21.75 135 ILE A CA 1
ATOM 883 C C . ILE A 1 135 ? 10.296 23.314 38.861 1.00 23.39 135 ILE A C 1
ATOM 884 O O . ILE A 1 135 ? 10.327 23.919 37.791 1.00 22.61 135 ILE A O 1
ATOM 889 N N . GLU A 1 136 ? 9.256 22.574 39.236 1.00 24.10 136 GLU A N 1
ATOM 890 C CA . GLU A 1 136 ? 8.061 22.462 38.391 1.00 26.74 136 GLU A CA 1
ATOM 891 C C . GLU A 1 136 ? 7.351 23.802 38.273 1.00 25.09 136 GLU A C 1
ATOM 892 O O . GLU A 1 136 ? 6.870 24.184 37.204 1.00 26.21 136 GLU A O 1
ATOM 898 N N . GLU A 1 137 ? 7.283 24.518 39.383 1.00 23.30 137 GLU A N 1
ATOM 899 C CA . GLU A 1 137 ? 6.618 25.795 39.407 1.00 22.96 137 GLU A CA 1
ATOM 900 C C . GLU A 1 137 ? 7.344 26.801 38.524 1.00 21.79 137 GLU A C 1
ATOM 901 O O . GLU A 1 137 ? 6.719 27.530 37.755 1.00 19.44 137 GLU A O 1
ATOM 907 N N . PHE A 1 138 ? 8.669 26.836 38.620 1.00 19.62 138 PHE A N 1
ATOM 908 C CA . PHE A 1 138 ? 9.395 27.799 37.813 1.00 18.58 138 PHE A CA 1
ATOM 909 C C . PHE A 1 138 ? 9.341 27.402 36.332 1.00 17.61 138 PHE A C 1
ATOM 910 O O . PHE A 1 138 ? 9.155 28.257 35.465 1.00 18.46 138 PHE A O 1
ATOM 918 N N . ALA A 1 139 ? 9.498 26.114 36.031 1.00 16.59 139 ALA A N 1
ATOM 919 C CA . ALA A 1 139 ? 9.417 25.690 34.643 1.00 18.14 139 ALA A CA 1
ATOM 920 C C . ALA A 1 139 ? 8.041 26.079 34.097 1.00 19.76 139 ALA A C 1
ATOM 921 O O . ALA A 1 139 ? 7.922 26.570 32.982 1.00 17.82 139 ALA A O 1
ATOM 923 N N . LEU A 1 140 ? 7.001 25.858 34.898 1.00 18.59 140 LEU A N 1
ATOM 924 C CA . LEU A 1 140 ? 5.649 26.201 34.476 1.00 20.47 140 LEU A CA 1
ATOM 925 C C . LEU A 1 140 ? 5.518 27.695 34.219 1.00 20.10 140 LEU A C 1
ATOM 926 O O . LEU A 1 140 ? 4.802 28.115 33.301 1.00 19.10 140 LEU A O 1
ATOM 931 N N . LYS A 1 141 ? 6.218 28.499 35.017 1.00 19.72 141 LYS A N 1
ATOM 932 C CA . LYS A 1 141 ? 6.174 29.941 34.867 1.00 19.55 141 LYS A CA 1
ATOM 933 C C . LYS A 1 141 ? 6.846 30.360 33.555 1.00 19.00 141 LYS A C 1
ATOM 934 O O . LYS A 1 141 ? 6.379 31.270 32.867 1.00 17.31 141 LYS A O 1
ATOM 940 N N . ILE A 1 142 ? 7.939 29.696 33.200 1.00 17.86 142 ILE A N 1
ATOM 941 C CA . ILE A 1 142 ? 8.616 30.008 31.938 1.00 18.12 142 ILE A CA 1
ATOM 942 C C . ILE A 1 142 ? 7.648 29.701 30.786 1.00 17.21 142 ILE A C 1
ATOM 943 O O . ILE A 1 142 ? 7.510 30.483 29.848 1.00 16.89 142 ILE A O 1
ATOM 948 N N . LYS A 1 143 ? 6.973 28.558 30.872 1.00 16.73 143 LYS A N 1
ATOM 949 C CA . LYS A 1 143 ? 6.010 28.155 29.851 1.00 18.16 143 LYS A CA 1
ATOM 950 C C . LYS A 1 143 ? 4.875 29.184 29.750 1.00 17.82 143 LYS A C 1
ATOM 951 O O . LYS A 1 143 ? 4.450 29.546 28.653 1.00 17.57 143 LYS A O 1
ATOM 957 N N . ALA A 1 144 ? 4.375 29.645 30.890 1.00 19.14 144 ALA A N 1
ATOM 958 C CA . ALA A 1 144 ? 3.306 30.650 30.884 1.00 19.55 144 ALA A CA 1
ATOM 959 C C . ALA A 1 144 ? 3.787 31.923 30.187 1.00 20.70 144 ALA A C 1
ATOM 960 O O . ALA A 1 144 ? 3.037 32.550 29.427 1.00 19.86 144 ALA A O 1
ATOM 962 N N . CYS A 1 145 ? 5.032 32.325 30.448 1.00 17.91 145 CYS A N 1
ATOM 963 C CA . CYS A 1 145 ? 5.554 33.527 29.791 1.00 19.68 145 CYS A CA 1
ATOM 964 C C . CYS A 1 145 ? 5.570 33.343 28.279 1.00 19.00 145 CYS A C 1
ATOM 965 O O . CYS A 1 145 ? 5.125 34.237 27.540 1.00 20.21 145 CYS A O 1
ATOM 968 N N . LYS A 1 146 ? 6.089 32.201 27.818 1.00 19.58 146 LYS A N 1
ATOM 969 C CA . LYS A 1 146 ? 6.159 31.920 26.387 1.00 19.88 146 LYS A CA 1
ATOM 970 C C . LYS A 1 146 ? 4.752 31.916 25.768 1.00 21.87 146 LYS A C 1
ATOM 971 O O . LYS A 1 146 ? 4.563 32.367 24.638 1.00 21.69 146 LYS A O 1
ATOM 977 N N . ASP A 1 147 ? 3.775 31.395 26.501 1.00 21.75 147 ASP A N 1
ATOM 978 C CA . ASP A 1 147 ? 2.408 31.351 25.974 1.00 22.57 147 ASP A CA 1
ATOM 979 C C . ASP A 1 147 ? 1.766 32.741 25.948 1.00 23.73 147 ASP A C 1
ATOM 980 O O . ASP A 1 147 ? 0.875 33.015 25.139 1.00 25.36 147 ASP A O 1
ATOM 985 N N . SER A 1 148 ? 2.226 33.627 26.821 1.00 22.20 148 SER A N 1
ATOM 986 C CA . SER A 1 148 ? 1.681 34.976 26.887 1.00 24.25 148 SER A CA 1
ATOM 987 C C . SER A 1 148 ? 2.141 35.901 25.754 1.00 25.10 148 SER A C 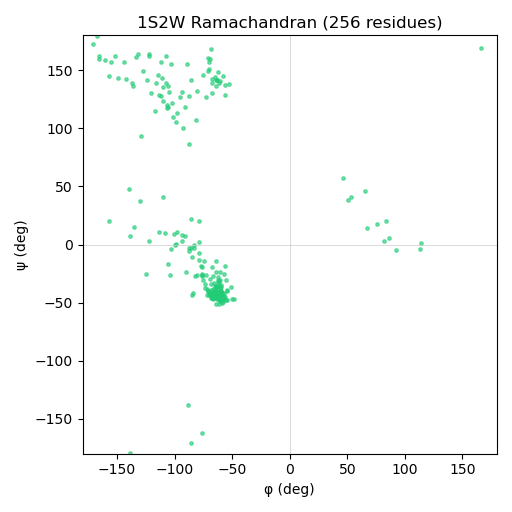1
ATOM 988 O O . SER A 1 148 ? 1.403 36.802 25.351 1.00 24.99 148 SER A O 1
ATOM 991 N N . GLN A 1 149 ? 3.351 35.668 25.246 1.00 24.87 149 GLN A N 1
ATOM 992 C CA . GLN A 1 149 ? 3.942 36.478 24.173 1.00 24.82 149 GLN A CA 1
ATOM 993 C C . GLN A 1 149 ? 3.076 36.638 22.941 1.00 25.47 149 GLN A C 1
ATOM 994 O O . GLN A 1 149 ? 2.481 35.676 22.478 1.00 25.59 149 GLN A O 1
ATOM 1000 N N . THR A 1 150 ? 3.053 37.851 22.396 1.00 27.22 150 THR A N 1
ATOM 1001 C CA . THR A 1 150 ? 2.323 38.118 21.169 1.00 27.48 150 THR A CA 1
ATOM 1002 C C . THR A 1 150 ? 3.360 38.218 20.043 1.00 27.63 150 THR A C 1
ATOM 1003 O O . THR A 1 150 ? 3.063 37.947 18.876 1.00 27.95 150 THR A O 1
ATOM 1007 N N . ASP A 1 151 ? 4.588 38.585 20.404 1.00 26.32 151 ASP A N 1
ATOM 1008 C CA . ASP A 1 151 ? 5.687 38.688 19.437 1.00 26.42 151 ASP A CA 1
ATOM 1009 C C . ASP A 1 151 ? 6.439 37.365 19.578 1.00 25.06 151 ASP A C 1
ATOM 1010 O O . ASP A 1 151 ? 7.056 37.110 20.612 1.00 24.18 151 ASP A O 1
ATOM 1015 N N . PRO A 1 152 ? 6.411 36.510 18.543 1.00 25.75 152 PRO A N 1
ATOM 1016 C CA . PRO A 1 152 ? 7.100 35.217 18.614 1.00 25.01 152 PRO A CA 1
ATOM 1017 C C . PRO A 1 152 ? 8.590 35.267 18.921 1.00 23.13 152 PRO A C 1
ATOM 1018 O O . PRO A 1 152 ? 9.174 34.261 19.331 1.00 23.22 152 PRO A O 1
ATOM 1022 N N . ASP A 1 153 ? 9.209 36.427 18.727 1.00 21.37 153 ASP A N 1
ATOM 1023 C CA . ASP A 1 153 ? 10.642 36.524 18.969 1.00 20.64 153 ASP A CA 1
ATOM 1024 C C . ASP A 1 153 ? 11.039 37.138 20.310 1.00 20.27 153 ASP A C 1
ATOM 1025 O O . ASP A 1 153 ? 12.233 37.250 20.606 1.00 19.06 153 ASP A O 1
ATOM 1030 N N . PHE A 1 154 ? 10.058 37.527 21.123 1.00 18.68 154 PHE A N 1
ATOM 1031 C CA . PHE A 1 154 ? 10.381 38.076 22.446 1.00 19.04 154 PHE A CA 1
ATOM 1032 C C . PHE A 1 154 ? 11.127 36.953 23.152 1.00 17.61 154 PHE A C 1
ATOM 1033 O O . PHE A 1 154 ? 10.758 35.791 23.037 1.00 17.87 154 PHE A O 1
ATOM 1041 N N . CYS A 1 155 ? 12.168 37.300 23.900 1.00 17.62 155 CYS A N 1
ATOM 1042 C CA . CYS A 1 155 ? 13.003 36.293 24.545 1.00 16.98 155 CYS A CA 1
ATOM 1043 C C . CYS A 1 155 ? 12.844 36.125 26.036 1.00 17.58 155 CYS A C 1
ATOM 1044 O O . CYS A 1 155 ? 12.777 37.092 26.774 1.00 18.25 155 CYS A O 1
ATOM 1047 N N . ILE A 1 156 ? 12.795 34.875 26.470 1.00 18.43 156 ILE A N 1
ATOM 1048 C CA . ILE A 1 156 ? 12.715 34.589 27.885 1.00 17.21 156 ILE A CA 1
ATOM 1049 C C . ILE A 1 156 ? 13.993 33.830 28.233 1.00 16.42 156 ILE A C 1
ATOM 1050 O O . ILE A 1 156 ? 14.233 32.733 27.729 1.00 16.69 156 ILE A O 1
ATOM 1055 N N . VAL A 1 157 ? 14.830 34.443 29.067 1.00 14.13 157 VAL A N 1
ATOM 1056 C CA . VAL A 1 157 ? 16.072 33.828 29.505 1.00 14.93 157 VAL A CA 1
ATOM 1057 C C . VAL A 1 157 ? 15.834 33.368 30.940 1.00 15.11 157 VAL A C 1
ATOM 1058 O O . VAL A 1 157 ? 15.311 34.113 31.756 1.00 15.34 157 VAL A O 1
ATOM 1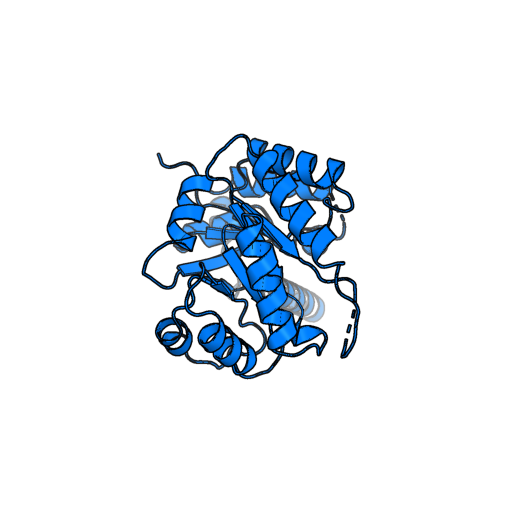062 N N . ALA A 1 158 ? 16.190 32.125 31.225 1.00 14.20 158 ALA A N 1
ATOM 1063 C CA . ALA A 1 158 ? 15.993 31.555 32.559 1.00 15.49 158 ALA A CA 1
ATOM 1064 C C . ALA A 1 158 ? 17.331 31.433 33.271 1.00 15.92 158 ALA A C 1
ATOM 1065 O O . ALA A 1 158 ? 18.228 30.712 32.817 1.00 16.74 158 ALA A O 1
ATOM 1067 N N . ARG A 1 159 ? 17.439 32.111 34.406 1.00 16.10 159 ARG A N 1
ATOM 1068 C CA . ARG A 1 159 ? 18.668 32.122 35.191 1.00 15.83 159 ARG A CA 1
ATOM 1069 C C . ARG A 1 159 ? 18.622 31.066 36.284 1.00 18.02 159 ARG A C 1
ATOM 1070 O O . ARG A 1 159 ? 17.676 31.014 37.060 1.00 17.44 159 ARG A O 1
ATOM 1078 N N . VAL A 1 160 ? 19.650 30.224 36.314 1.00 16.60 160 VAL A N 1
ATOM 1079 C CA . VAL A 1 160 ? 19.783 29.124 37.263 1.00 16.67 160 VAL A CA 1
ATOM 1080 C C . VAL A 1 160 ? 20.763 29.479 38.384 1.00 16.26 160 VAL A C 1
ATOM 1081 O O . VAL A 1 160 ? 21.933 29.759 38.133 1.00 16.44 160 VAL A O 1
ATOM 1085 N N . GLU A 1 161 ? 20.285 29.435 39.627 1.00 17.14 161 GLU A N 1
ATOM 1086 C CA . GLU A 1 161 ? 21.114 29.784 40.773 1.00 18.08 161 GLU A CA 1
ATOM 1087 C C . GLU A 1 161 ? 21.677 28.586 41.537 1.00 18.93 161 GLU A C 1
ATOM 1088 O O . GLU A 1 161 ? 22.264 28.762 42.609 1.00 19.61 161 GLU A O 1
ATOM 1094 N N . ALA A 1 162 ? 21.521 27.380 40.989 1.00 19.00 162 ALA A N 1
ATOM 1095 C CA . ALA A 1 162 ? 21.980 26.159 41.663 1.00 19.24 162 ALA A CA 1
ATOM 1096 C C . ALA A 1 162 ? 23.417 26.160 42.188 1.00 21.02 162 ALA A C 1
ATOM 1097 O O . ALA A 1 162 ? 23.667 25.736 43.320 1.00 20.39 162 ALA A O 1
ATOM 1099 N N . PHE A 1 163 ? 24.373 26.602 41.376 1.00 19.51 163 PHE A N 1
ATOM 1100 C CA . PHE A 1 163 ? 25.756 26.612 41.839 1.00 21.51 163 PHE A CA 1
ATOM 1101 C C . PHE A 1 163 ? 25.966 27.616 42.956 1.00 23.19 163 PHE A C 1
ATOM 1102 O O . PHE A 1 163 ? 26.672 27.329 43.926 1.00 25.63 163 PHE A O 1
ATOM 1110 N N . ILE A 1 164 ? 25.361 28.789 42.823 1.00 22.85 164 ILE A N 1
ATOM 1111 C CA . ILE A 1 164 ? 25.530 29.815 43.842 1.00 26.72 164 ILE A CA 1
ATOM 1112 C C . ILE A 1 164 ? 25.028 29.337 45.204 1.00 28.54 164 ILE A C 1
ATOM 1113 O O . ILE A 1 164 ? 25.681 29.563 46.234 1.00 29.59 164 ILE A O 1
ATOM 1118 N N . ALA A 1 165 ? 23.888 28.654 45.192 1.00 28.16 165 ALA A N 1
ATOM 1119 C CA . ALA A 1 165 ? 23.276 28.149 46.418 1.00 28.42 165 ALA A CA 1
ATOM 1120 C C . ALA A 1 165 ? 23.913 26.878 46.964 1.00 29.82 165 ALA A C 1
ATOM 1121 O O . ALA A 1 165 ? 23.451 26.334 47.971 1.00 32.04 165 ALA A O 1
ATOM 1123 N N . GLY A 1 166 ? 24.965 26.391 46.315 1.00 28.89 166 GLY A N 1
ATOM 1124 C CA . GLY A 1 166 ? 25.644 25.204 46.812 1.00 30.28 166 GLY A CA 1
ATOM 1125 C C . GLY A 1 166 ? 25.097 23.858 46.387 1.00 30.03 166 GLY A C 1
ATOM 1126 O O . GLY A 1 166 ? 25.543 22.814 46.883 1.00 30.72 166 GLY A O 1
ATOM 1127 N N . TRP A 1 167 ? 24.111 23.862 45.496 1.00 28.72 167 TRP A N 1
ATOM 1128 C CA . TRP A 1 167 ? 23.572 22.612 45.004 1.00 28.92 167 TRP A CA 1
ATOM 1129 C C . TRP A 1 167 ? 24.569 22.347 43.876 1.00 31.00 167 TRP A C 1
ATOM 1130 O O . TRP A 1 167 ? 25.009 23.273 43.199 1.00 35.84 167 TRP A O 1
ATOM 1141 N N . GLY A 1 168 ? 24.951 21.107 43.674 1.00 31.74 168 GLY A N 1
ATOM 1142 C CA . GLY A 1 168 ? 25.940 20.858 42.647 1.00 27.62 168 GLY A CA 1
ATOM 1143 C C . GLY A 1 168 ? 25.503 20.890 41.198 1.00 26.25 168 GLY A C 1
ATOM 1144 O O . GLY A 1 168 ? 24.448 21.417 40.837 1.00 22.49 168 GLY A O 1
ATOM 1145 N N . LEU A 1 169 ? 26.352 20.300 40.368 1.00 23.16 169 LEU A N 1
ATOM 1146 C CA . LEU A 1 169 ? 26.131 20.208 38.932 1.00 22.94 169 LEU A CA 1
ATOM 1147 C C . LEU A 1 169 ? 24.828 19.489 38.558 1.00 23.05 169 LEU A C 1
ATOM 1148 O O . LEU A 1 169 ? 24.104 19.916 37.650 1.00 21.88 169 LEU A O 1
ATOM 1153 N N . ASP A 1 170 ? 24.533 18.383 39.233 1.00 22.59 170 ASP A N 1
ATOM 1154 C CA . ASP A 1 170 ? 23.317 17.638 38.918 1.00 23.80 170 ASP A CA 1
ATOM 1155 C C . ASP A 1 170 ? 22.079 18.532 38.976 1.00 22.16 170 ASP A C 1
ATOM 1156 O O . ASP A 1 170 ? 21.242 18.506 38.075 1.00 22.04 170 ASP A O 1
ATOM 1161 N N . GLU A 1 171 ? 21.962 19.305 40.049 1.00 20.87 171 GLU A N 1
ATOM 1162 C CA . GLU A 1 171 ? 20.823 20.195 40.239 1.00 20.48 171 GLU A CA 1
ATOM 1163 C C . GLU A 1 171 ? 20.824 21.302 39.177 1.00 19.88 171 GLU A C 1
ATOM 1164 O O . GLU A 1 171 ? 19.767 21.645 38.637 1.00 18.68 171 GLU A O 1
ATOM 1170 N N . ALA A 1 172 ? 22.001 21.857 38.875 1.00 18.49 172 ALA A N 1
ATOM 1171 C CA . ALA A 1 172 ? 22.082 22.912 37.864 1.00 17.83 172 ALA A CA 1
ATOM 1172 C C . ALA A 1 172 ? 21.633 22.386 36.505 1.00 17.42 172 ALA A C 1
ATOM 1173 O O . ALA A 1 172 ? 20.898 23.058 35.771 1.00 17.28 172 ALA A O 1
ATOM 1175 N N . LEU A 1 173 ? 22.072 21.178 36.164 1.00 17.72 173 LEU A N 1
ATOM 1176 C CA . LEU A 1 173 ? 21.704 20.585 34.884 1.00 19.10 173 LEU A CA 1
ATOM 1177 C C . LEU A 1 173 ? 20.201 20.269 34.837 1.00 19.58 173 LEU A C 1
ATOM 1178 O O . LEU A 1 173 ? 19.527 20.533 33.837 1.00 19.62 173 LEU A O 1
ATOM 1183 N N . LYS A 1 174 ? 19.684 19.693 35.919 1.00 19.30 174 LYS A N 1
ATOM 1184 C CA . LYS A 1 174 ? 18.267 19.338 36.008 1.00 18.76 174 LYS A CA 1
ATOM 1185 C C . LYS A 1 174 ? 17.415 20.588 35.767 1.00 18.12 174 LYS A C 1
ATOM 1186 O O . LYS A 1 174 ? 16.430 20.557 35.032 1.00 17.84 174 LYS A O 1
ATOM 1192 N N . ARG A 1 175 ? 17.798 21.692 36.398 1.00 16.85 175 ARG A N 1
ATOM 1193 C CA . ARG A 1 175 ? 17.032 22.923 36.237 1.00 16.65 175 ARG A CA 1
ATOM 1194 C C . ARG A 1 175 ? 17.184 23.519 34.837 1.00 16.63 175 ARG A C 1
ATOM 1195 O O . ARG A 1 175 ? 16.193 23.926 34.207 1.00 16.47 175 ARG A O 1
ATOM 1203 N N . ALA A 1 176 ? 18.406 23.543 34.317 1.00 16.59 176 ALA A N 1
ATOM 1204 C CA . ALA A 1 176 ? 18.593 24.084 32.973 1.00 15.97 176 ALA A CA 1
ATOM 1205 C C . ALA A 1 176 ? 17.756 23.291 31.963 1.00 16.20 176 ALA A C 1
ATOM 1206 O O . ALA A 1 176 ? 17.137 23.860 31.064 1.00 18.04 176 ALA A O 1
ATOM 1208 N N . GLU A 1 177 ? 17.735 21.973 32.099 1.00 15.96 177 GLU A N 1
ATOM 1209 C CA . GLU A 1 177 ? 16.957 21.161 31.163 1.00 17.79 177 GLU A CA 1
ATOM 1210 C C . GLU A 1 177 ? 15.463 21.411 31.315 1.00 17.84 177 GLU A C 1
ATOM 1211 O O . GLU A 1 177 ? 14.747 21.543 30.326 1.00 19.40 177 GLU A O 1
ATOM 1217 N N . ALA A 1 178 ? 14.980 21.463 32.550 1.00 18.54 178 ALA A N 1
ATOM 1218 C CA . ALA A 1 178 ? 13.565 21.722 32.776 1.00 17.97 178 ALA A CA 1
ATOM 1219 C C . ALA A 1 178 ? 13.139 23.068 32.184 1.00 18.24 178 ALA A C 1
ATOM 1220 O O . ALA A 1 178 ? 12.081 23.173 31.550 1.00 16.86 178 ALA A O 1
ATOM 1222 N N . TYR A 1 179 ? 13.971 24.095 32.369 1.00 16.72 179 TYR A N 1
ATOM 1223 C CA . TYR A 1 179 ? 13.605 25.420 31.884 1.00 16.45 179 TYR A CA 1
ATOM 1224 C C . TYR A 1 179 ? 13.671 25.519 30.369 1.00 15.80 179 TYR A C 1
ATOM 1225 O O . TYR A 1 179 ? 12.828 26.170 29.752 1.00 16.43 179 TYR A O 1
ATOM 1234 N N . ARG A 1 180 ? 14.668 24.886 29.765 1.00 15.46 180 ARG A N 1
ATOM 1235 C CA . ARG A 1 180 ? 14.795 24.887 28.311 1.00 16.91 180 ARG A CA 1
ATOM 1236 C C . ARG A 1 180 ? 13.600 24.102 27.726 1.00 17.42 180 ARG A C 1
ATOM 1237 O O . ARG A 1 180 ? 12.976 24.518 26.736 1.00 17.10 180 ARG A O 1
ATOM 1245 N N . ASN A 1 181 ? 13.263 22.981 28.354 1.00 18.23 181 ASN A N 1
ATOM 1246 C CA . ASN A 1 181 ? 12.126 22.182 27.874 1.00 21.19 181 ASN A CA 1
ATOM 1247 C C . ASN A 1 181 ? 10.815 22.959 27.958 1.00 20.97 181 ASN A C 1
ATOM 1248 O O . ASN A 1 181 ? 9.888 22.721 27.183 1.00 22.97 181 ASN A O 1
ATOM 1253 N N . ALA A 1 182 ? 10.747 23.886 28.903 1.00 19.62 182 ALA A N 1
ATOM 1254 C CA . ALA A 1 182 ? 9.561 24.710 29.107 1.00 20.62 182 ALA A CA 1
ATOM 1255 C C . ALA A 1 182 ? 9.487 25.844 28.087 1.00 20.94 182 ALA A C 1
ATOM 1256 O O . ALA A 1 182 ? 8.504 26.579 28.043 1.00 21.42 182 ALA A O 1
ATOM 1258 N N . GLY A 1 183 ? 10.547 26.003 27.296 1.00 20.11 183 GLY A N 1
ATOM 1259 C CA . GLY A 1 183 ? 10.546 27.029 26.270 1.00 19.32 183 GLY A CA 1
ATOM 1260 C C . GLY A 1 183 ? 11.525 28.185 26.394 1.00 18.68 183 GLY A C 1
ATOM 1261 O O . GLY A 1 183 ? 11.496 29.082 25.557 1.00 17.42 183 GLY A O 1
ATOM 1262 N N . ALA A 1 184 ? 12.366 28.193 27.429 1.00 16.79 184 ALA A N 1
ATOM 1263 C CA . ALA A 1 184 ? 13.340 29.286 27.576 1.00 16.97 184 ALA A CA 1
ATOM 1264 C C . ALA A 1 184 ? 14.200 29.399 26.320 1.00 16.54 184 ALA A C 1
ATOM 1265 O O . ALA A 1 184 ? 14.670 28.394 25.776 1.00 16.98 184 ALA A O 1
ATOM 1267 N N . ASP A 1 185 ? 14.424 30.635 25.878 1.00 15.86 185 ASP A N 1
ATOM 1268 C CA . ASP A 1 185 ? 15.242 30.893 24.696 1.00 15.97 185 ASP A CA 1
ATOM 1269 C C . ASP A 1 185 ? 16.728 30.749 24.987 1.00 17.46 185 ASP A C 1
ATOM 1270 O O . ASP A 1 185 ? 17.534 30.581 24.074 1.00 16.94 185 ASP A O 1
ATOM 1275 N N . ALA A 1 186 ? 17.080 30.813 26.264 1.00 15.77 186 ALA A N 1
ATOM 1276 C CA . ALA A 1 186 ? 18.463 30.644 26.690 1.00 16.13 186 ALA A CA 1
ATOM 1277 C C . ALA A 1 186 ? 18.492 30.408 28.188 1.00 14.99 186 ALA A C 1
ATOM 1278 O O . ALA A 1 186 ? 17.536 30.742 28.899 1.00 14.02 186 ALA A O 1
ATOM 1280 N N . ILE A 1 187 ? 19.591 29.824 28.657 1.00 13.09 187 ILE A N 1
ATOM 1281 C CA . ILE A 1 187 ? 19.791 29.558 30.075 1.00 14.15 187 ILE A CA 1
ATOM 1282 C C . ILE A 1 187 ? 20.952 30.439 30.537 1.00 15.57 187 ILE A C 1
ATOM 1283 O O . ILE A 1 187 ? 22.010 30.446 29.899 1.00 17.42 187 ILE A O 1
ATOM 1288 N N . LEU A 1 188 ? 20.752 31.195 31.608 1.00 15.16 188 LEU A N 1
ATOM 1289 C CA . LEU A 1 188 ? 21.849 31.998 32.144 1.00 14.07 188 LEU A CA 1
ATOM 1290 C C . LEU A 1 188 ? 22.360 31.148 33.301 1.00 14.47 188 LEU A C 1
ATOM 1291 O O . LEU A 1 188 ? 21.693 31.043 34.337 1.00 14.72 188 LEU A O 1
ATOM 1296 N N . MET A 1 189 ? 23.517 30.512 33.115 1.00 13.30 189 MET A N 1
ATOM 1297 C CA . MET A 1 189 ? 24.090 29.679 34.180 1.00 13.88 189 MET A CA 1
ATOM 1298 C C . MET A 1 189 ? 25.008 30.560 35.015 1.00 15.23 189 MET A C 1
ATOM 1299 O O . MET A 1 189 ? 25.994 31.084 34.513 1.00 14.57 189 MET A O 1
ATOM 1304 N N . HIS A 1 190 ? 24.690 30.719 36.294 1.00 16.61 190 HIS A N 1
ATOM 1305 C CA . HIS A 1 190 ? 25.489 31.598 37.129 1.00 16.43 190 HIS A CA 1
ATOM 1306 C C . HIS A 1 190 ? 26.460 30.921 38.080 1.00 17.31 190 HIS A C 1
ATOM 1307 O O . HIS A 1 190 ? 26.286 29.765 38.457 1.00 16.41 190 HIS A O 1
ATOM 1314 N N . SER A 1 191 ? 27.500 31.669 38.447 1.00 16.05 191 SER A N 1
ATOM 1315 C CA . SER A 1 191 ? 28.528 31.173 39.362 1.00 16.91 191 SER A CA 1
ATOM 1316 C C . SER A 1 191 ? 29.182 32.386 39.980 1.00 16.49 191 SER A C 1
ATOM 1317 O O . SER A 1 191 ? 29.314 33.419 39.309 1.00 16.46 191 SER A O 1
ATOM 1320 N N . LYS A 1 192 ? 29.570 32.256 41.253 1.00 16.70 192 LYS A N 1
ATOM 1321 C CA . LYS A 1 192 ? 30.249 33.336 41.948 1.00 17.38 192 LYS A CA 1
ATOM 1322 C C . LYS A 1 192 ? 31.695 33.004 42.315 1.00 16.19 192 LYS A C 1
ATOM 1323 O O . LYS A 1 192 ?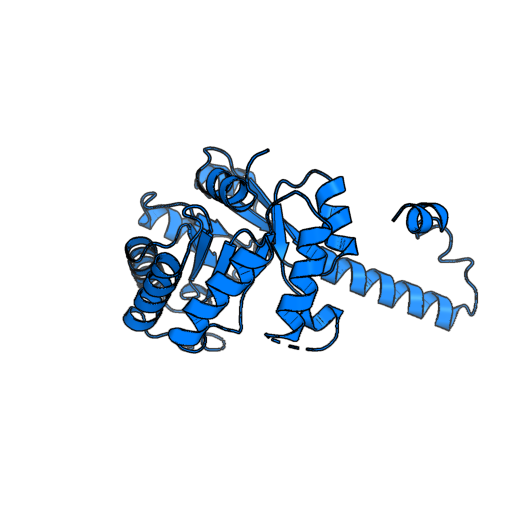 32.341 33.740 43.074 1.00 19.32 192 LYS A O 1
ATOM 1329 N N . LYS A 1 193 ? 32.201 31.900 41.771 1.00 15.78 193 LYS A N 1
ATOM 1330 C CA . LYS A 1 193 ? 33.588 31.514 41.994 1.00 16.07 193 LYS A CA 1
ATOM 1331 C C . LYS A 1 193 ? 34.508 32.488 41.240 1.00 17.21 193 LYS A C 1
ATOM 1332 O O . LYS A 1 193 ? 34.077 33.165 40.313 1.00 15.99 193 LYS A O 1
ATOM 1338 N N . ALA A 1 194 ? 35.779 32.545 41.635 1.00 17.80 194 ALA A N 1
ATOM 1339 C CA . ALA A 1 194 ? 36.745 33.431 40.975 1.00 18.23 194 ALA A CA 1
ATOM 1340 C C . ALA A 1 194 ? 37.246 32.827 39.660 1.00 17.58 194 ALA A C 1
ATOM 1341 O O . ALA A 1 194 ? 37.877 33.513 38.863 1.00 19.06 194 ALA A O 1
ATOM 1343 N N . ASP A 1 195 ? 36.970 31.541 39.450 1.00 17.73 195 ASP A N 1
ATOM 1344 C CA . ASP A 1 195 ? 37.368 30.849 38.219 1.00 19.05 195 ASP A CA 1
ATOM 1345 C C . ASP A 1 195 ? 36.094 30.297 37.588 1.00 18.49 195 ASP A C 1
ATOM 1346 O O . ASP A 1 195 ? 35.064 30.186 38.265 1.00 20.00 195 ASP A O 1
ATOM 1351 N N . PRO A 1 196 ? 36.139 29.942 36.294 1.00 17.76 196 PRO A N 1
ATOM 1352 C CA . PRO A 1 196 ? 34.955 29.424 35.602 1.00 18.98 196 PRO A CA 1
ATOM 1353 C C . PRO A 1 196 ? 34.661 27.928 35.713 1.00 17.49 196 PRO A C 1
ATOM 1354 O O . PRO A 1 196 ? 33.914 27.395 34.887 1.00 17.70 196 PRO A O 1
ATOM 1358 N N . SER A 1 197 ? 35.193 27.261 36.742 1.00 17.98 197 SER A N 1
ATOM 1359 C CA . SER A 1 197 ? 34.995 25.822 36.883 1.00 17.44 197 SER A CA 1
ATOM 1360 C C . SER A 1 197 ? 33.546 25.349 36.885 1.00 17.50 197 SER A C 1
ATOM 1361 O O . SER A 1 197 ? 33.267 24.310 36.313 1.00 18.01 197 SER A O 1
ATOM 1364 N N . ASP A 1 198 ? 32.634 26.082 37.519 1.00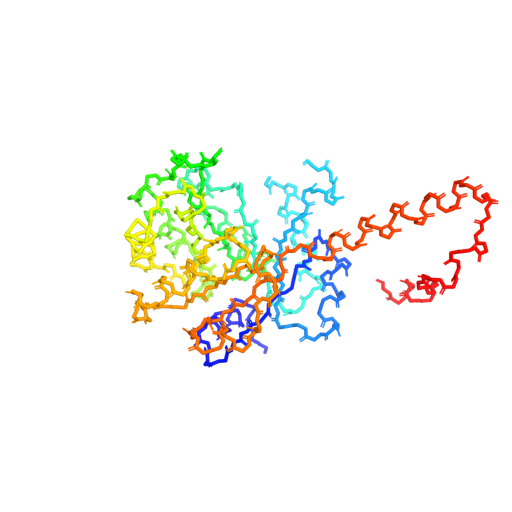 17.06 198 ASP A N 1
ATOM 1365 C CA . ASP A 1 198 ? 31.221 25.652 37.502 1.00 17.89 198 ASP A CA 1
ATOM 1366 C C . ASP A 1 198 ? 30.678 25.720 36.067 1.00 17.06 198 ASP A C 1
ATOM 1367 O O . ASP A 1 198 ? 29.948 24.827 35.618 1.00 17.04 198 ASP A O 1
ATOM 1372 N N . ILE A 1 199 ? 31.011 26.794 35.355 1.00 17.25 199 ILE A N 1
ATOM 1373 C CA . ILE A 1 199 ? 30.544 26.963 33.982 1.00 18.42 199 ILE A CA 1
ATOM 1374 C C . ILE A 1 199 ? 31.122 25.865 33.099 1.00 18.77 199 ILE A C 1
ATOM 1375 O O . ILE A 1 199 ? 30.415 25.285 32.272 1.00 17.48 199 ILE A O 1
ATOM 1380 N N . GLU A 1 200 ? 32.404 25.552 33.279 1.00 18.09 200 GLU A N 1
ATOM 1381 C CA . GLU A 1 200 ? 33.003 24.495 32.469 1.00 19.29 200 GLU A CA 1
ATOM 1382 C C . GLU A 1 200 ? 32.314 23.158 32.723 1.00 18.17 200 GLU A C 1
ATOM 1383 O O . GLU A 1 200 ? 32.025 22.408 31.782 1.00 19.05 200 GLU A O 1
ATOM 1389 N N . ALA A 1 201 ? 32.064 22.848 33.994 1.00 18.08 201 ALA A N 1
ATOM 1390 C CA . ALA A 1 201 ? 31.434 21.578 34.335 1.00 19.67 201 ALA A CA 1
ATOM 1391 C C . ALA A 1 201 ? 30.044 21.518 33.694 1.00 19.43 201 ALA A C 1
ATOM 1392 O O . ALA A 1 201 ? 29.640 20.494 33.137 1.00 19.65 201 ALA A O 1
ATOM 1394 N N . PHE A 1 202 ? 29.320 22.629 33.762 1.00 18.05 202 PHE A N 1
ATOM 1395 C CA . PHE A 1 202 ? 27.984 22.648 33.179 1.00 18.11 202 PHE A CA 1
ATOM 1396 C C . PHE A 1 202 ? 28.018 22.507 31.653 1.00 18.20 202 PHE A C 1
ATOM 1397 O O . PHE A 1 202 ? 27.276 21.712 31.088 1.00 20.07 202 PHE A O 1
ATOM 1405 N N . MET A 1 203 ? 28.882 23.260 30.983 1.00 18.52 203 MET A N 1
ATOM 1406 C CA . MET A 1 203 ? 28.922 23.194 29.521 1.00 19.75 203 MET A CA 1
ATOM 1407 C C . MET A 1 203 ? 29.242 21.790 29.035 1.00 21.15 203 MET A C 1
ATOM 1408 O O . MET A 1 203 ? 28.719 21.341 28.016 1.00 22.01 203 MET A O 1
ATOM 1413 N N . LYS A 1 204 ? 30.076 21.082 29.782 1.00 22.16 204 LYS A N 1
ATOM 1414 C CA . LYS A 1 204 ? 30.418 19.718 29.405 1.00 25.18 204 LYS A CA 1
ATOM 1415 C C . LYS A 1 204 ? 29.207 18.783 29.539 1.00 24.76 204 LYS A C 1
ATOM 1416 O O . LYS A 1 204 ? 28.958 17.954 28.665 1.00 25.41 204 LYS A O 1
ATOM 1422 N N . ALA A 1 205 ? 28.449 18.922 30.623 1.00 23.21 205 ALA A N 1
ATOM 1423 C CA . ALA A 1 205 ? 27.285 18.069 30.867 1.00 23.29 205 ALA A CA 1
ATOM 1424 C C . ALA A 1 205 ? 26.073 18.442 30.007 1.00 23.20 205 ALA A C 1
ATOM 1425 O O . ALA A 1 205 ? 25.214 17.608 29.720 1.00 23.49 205 ALA A O 1
ATOM 1427 N N . TRP A 1 206 ? 26.035 19.699 29.589 1.00 22.27 206 TRP A N 1
ATOM 1428 C CA . TRP A 1 206 ? 24.929 20.259 28.816 1.00 22.11 206 TRP A CA 1
ATOM 1429 C C . TRP A 1 206 ? 24.805 19.723 27.392 1.00 23.55 206 TRP A C 1
ATOM 1430 O O . TRP A 1 206 ? 23.708 19.681 26.842 1.00 22.72 206 TRP A O 1
ATOM 1441 N N . ASN A 1 207 ? 25.927 19.334 26.792 1.00 24.77 207 ASN A N 1
ATOM 1442 C CA . ASN A 1 207 ? 25.889 18.799 25.437 1.00 28.22 207 ASN A CA 1
ATOM 1443 C C . ASN A 1 207 ? 25.116 19.709 24.466 1.00 28.47 207 ASN A C 1
ATOM 1444 O O . ASN A 1 207 ? 24.385 19.238 23.591 1.00 28.28 207 ASN A O 1
ATOM 1449 N N . ASN A 1 208 ? 25.287 21.016 24.636 1.00 28.38 208 ASN A N 1
ATOM 1450 C CA . ASN A 1 208 ? 24.652 22.024 23.792 1.00 28.74 208 ASN A CA 1
ATOM 1451 C C . ASN A 1 208 ? 23.156 21.847 23.503 1.00 27.13 208 ASN A C 1
ATOM 1452 O O . ASN A 1 208 ? 22.721 21.791 22.346 1.00 27.42 208 ASN A O 1
ATOM 1457 N N . GLN A 1 209 ? 22.361 21.780 24.559 1.00 25.26 209 GLN A N 1
ATOM 1458 C CA . GLN A 1 209 ? 20.918 21.638 24.411 1.00 23.96 209 GLN A CA 1
ATOM 1459 C C . GLN A 1 209 ? 20.252 22.991 24.174 1.00 24.61 209 GLN A C 1
ATOM 1460 O O . GLN A 1 209 ? 19.029 23.078 24.042 1.00 25.15 209 GLN A O 1
ATOM 1466 N N . GLY A 1 210 ? 21.052 24.049 24.143 1.00 21.82 210 GLY A N 1
ATOM 1467 C CA . GLY A 1 210 ? 20.492 25.369 23.920 1.00 20.43 210 GLY A CA 1
ATOM 1468 C C . GLY A 1 210 ? 21.498 26.454 24.247 1.00 18.77 210 GLY A C 1
ATOM 1469 O O . GLY A 1 210 ? 22.532 26.161 24.850 1.00 19.44 210 GLY A O 1
ATOM 1470 N N . PRO A 1 211 ? 21.220 27.712 23.879 1.00 18.22 211 PRO A N 1
ATOM 1471 C CA . PRO A 1 211 ? 22.135 28.831 24.155 1.00 17.79 211 PRO A CA 1
ATOM 1472 C C . PRO A 1 211 ? 22.360 29.038 25.651 1.00 17.25 211 PRO A C 1
ATOM 1473 O O . PRO A 1 211 ? 21.414 28.957 26.443 1.00 16.57 211 PRO A O 1
ATOM 1477 N N . VAL A 1 212 ? 23.609 29.314 26.023 1.00 16.32 212 VAL A N 1
ATOM 1478 C CA . VAL A 1 212 ? 23.959 29.566 27.416 1.00 14.55 212 VAL A CA 1
ATOM 1479 C C . VAL A 1 212 ? 24.564 30.953 27.522 1.00 16.93 212 VAL A C 1
ATOM 1480 O O . VAL A 1 212 ? 25.476 31.313 26.758 1.00 15.01 212 VAL A O 1
ATOM 1484 N N . VAL A 1 213 ? 24.044 31.720 28.477 1.00 14.49 213 VAL A N 1
ATOM 1485 C CA . VAL A 1 213 ? 24.471 33.085 28.746 1.00 15.94 213 VAL A CA 1
ATOM 1486 C C . VAL A 1 213 ? 25.175 33.072 30.089 1.00 14.93 213 VAL A C 1
ATOM 1487 O O . VAL A 1 213 ? 24.771 32.342 30.995 1.00 14.35 213 VAL A O 1
ATOM 1491 N N . ILE A 1 214 ? 26.230 33.871 30.222 1.00 13.91 214 ILE A N 1
ATOM 1492 C CA . ILE A 1 214 ? 26.948 33.932 31.484 1.00 14.00 214 ILE A CA 1
ATOM 1493 C C . ILE A 1 214 ? 27.220 35.379 31.911 1.00 13.90 214 ILE A C 1
ATOM 1494 O O . ILE A 1 214 ? 27.153 36.306 31.100 1.00 12.97 214 ILE A O 1
ATOM 1499 N N . VAL A 1 215 ? 27.511 35.545 33.206 1.00 13.46 215 VAL A N 1
ATOM 1500 C CA . VAL A 1 215 ? 27.802 36.837 33.845 1.00 13.58 215 VAL A CA 1
ATOM 1501 C C . VAL A 1 215 ? 29.111 36.568 34.592 1.00 14.03 215 VAL A C 1
ATOM 1502 O O . VAL A 1 215 ? 29.115 36.121 35.737 1.00 14.71 215 VAL A O 1
ATOM 1506 N N . PRO A 1 216 ? 30.244 36.865 33.949 1.00 14.95 216 PRO A N 1
ATOM 1507 C CA . PRO A 1 216 ? 31.576 36.627 34.527 1.00 13.99 216 PRO A CA 1
ATOM 1508 C C . PRO A 1 216 ? 32.130 37.593 35.545 1.00 14.76 216 PRO A C 1
ATOM 1509 O O . PRO A 1 216 ? 33.340 37.625 35.773 1.00 16.10 216 PRO A O 1
ATOM 1513 N N . THR A 1 217 ? 31.257 38.363 36.180 1.00 13.68 217 THR A N 1
ATOM 1514 C CA . THR A 1 217 ? 31.700 39.370 37.129 1.00 16.46 217 THR A CA 1
ATOM 1515 C C . THR A 1 217 ? 32.707 38.903 38.158 1.00 17.26 217 THR A C 1
ATOM 1516 O O . THR A 1 217 ? 33.704 39.590 38.406 1.00 18.70 217 THR A O 1
ATOM 1520 N N . LYS A 1 218 ? 32.447 37.752 38.772 1.00 15.27 218 LYS A N 1
ATOM 1521 C CA . LYS A 1 218 ? 33.357 37.233 39.800 1.00 16.74 218 LYS A CA 1
ATOM 1522 C C . LYS A 1 218 ? 34.556 36.481 39.241 1.00 16.72 218 LYS A C 1
ATOM 1523 O O . LYS A 1 218 ? 35.597 36.410 39.905 1.00 19.46 218 LYS A O 1
ATOM 1529 N N . TYR A 1 219 ? 34.423 35.895 38.048 1.00 15.72 219 TYR A N 1
ATOM 1530 C CA . TYR A 1 219 ? 35.552 35.156 37.475 1.00 16.21 219 TYR A CA 1
ATOM 1531 C C . TYR A 1 219 ? 36.098 35.928 36.279 1.00 15.33 219 TYR A C 1
ATOM 1532 O O . TYR A 1 219 ? 36.492 35.348 35.252 1.00 16.28 219 TYR A O 1
ATOM 1541 N N . TYR A 1 220 ? 36.166 37.247 36.457 1.00 15.99 220 TYR A N 1
ATOM 1542 C CA . TYR A 1 220 ? 36.573 38.158 35.396 1.00 16.42 220 TYR A CA 1
ATOM 1543 C C . TYR A 1 220 ? 37.993 38.040 34.868 1.00 16.77 220 TYR A C 1
ATOM 1544 O O . TYR A 1 220 ? 38.299 38.605 33.818 1.00 17.81 220 TYR A O 1
ATOM 1553 N N . LYS A 1 221 ? 38.862 37.325 35.575 1.00 17.77 221 LYS A N 1
ATOM 1554 C CA . LYS A 1 221 ? 40.225 37.181 35.075 1.00 18.66 221 LYS A CA 1
ATOM 1555 C C . LYS A 1 221 ? 40.311 36.056 34.043 1.00 18.04 221 LYS A C 1
ATOM 1556 O O . LYS A 1 221 ? 41.370 35.831 33.441 1.00 18.65 221 LYS A O 1
ATOM 1562 N N . THR A 1 222 ? 39.196 35.360 33.806 1.00 17.01 222 THR A N 1
ATOM 1563 C CA . THR A 1 222 ? 39.181 34.296 32.795 1.00 17.42 222 THR A CA 1
ATOM 1564 C C . THR A 1 222 ? 39.345 34.886 31.397 1.00 17.56 222 THR A C 1
ATOM 1565 O O . THR A 1 222 ? 38.645 35.831 31.044 1.00 18.55 222 THR A O 1
ATOM 1569 N N . PRO A 1 223 ? 40.267 34.342 30.577 1.00 18.13 223 PRO A N 1
ATOM 1570 C CA . PRO A 1 223 ? 40.415 34.894 29.222 1.00 17.64 223 PRO A CA 1
ATOM 1571 C C . PRO A 1 223 ? 39.105 34.633 28.471 1.00 18.08 223 PRO A C 1
ATOM 1572 O O . PRO A 1 223 ? 38.547 33.531 28.539 1.00 18.22 223 PRO A O 1
ATOM 1576 N N . THR A 1 224 ? 38.627 35.633 27.740 1.00 15.81 224 THR A N 1
ATOM 1577 C CA . THR A 1 224 ? 37.367 35.515 27.028 1.00 17.41 224 THR A CA 1
ATOM 1578 C C . THR A 1 224 ? 37.357 34.423 25.963 1.00 18.12 224 THR A C 1
ATOM 1579 O O . THR A 1 224 ? 36.309 33.816 25.702 1.00 18.80 224 THR A O 1
ATOM 1583 N N . ASP A 1 225 ? 38.513 34.149 25.362 1.00 19.04 225 ASP A N 1
ATOM 1584 C CA . ASP A 1 225 ? 38.561 33.084 24.365 1.00 20.28 225 ASP A CA 1
ATOM 1585 C C . ASP A 1 225 ? 38.173 31.743 24.984 1.00 20.17 225 ASP A C 1
ATOM 1586 O O . ASP A 1 225 ? 37.749 30.825 24.274 1.00 20.93 225 ASP A O 1
ATOM 1591 N N . HIS A 1 226 ? 38.339 31.612 26.299 1.00 20.19 226 HIS A N 1
ATOM 1592 C CA . HIS A 1 226 ? 37.975 30.361 26.962 1.00 21.50 226 HIS A CA 1
ATOM 1593 C C . HIS A 1 226 ? 36.456 30.157 26.843 1.00 20.44 226 HIS A C 1
ATOM 1594 O O . HIS A 1 226 ? 35.977 29.031 26.718 1.00 19.96 226 HIS A O 1
ATOM 1601 N N . PHE A 1 227 ? 35.694 31.245 26.898 1.00 19.32 227 PHE A N 1
ATOM 1602 C CA . PHE A 1 227 ? 34.242 31.122 26.762 1.00 18.05 227 PHE A CA 1
ATOM 1603 C C . PHE A 1 227 ? 33.908 30.702 25.349 1.00 19.17 227 PHE A C 1
ATOM 1604 O O . PHE A 1 227 ? 32.965 29.946 25.120 1.00 18.29 227 PHE A O 1
ATOM 1612 N N . ARG A 1 228 ? 34.701 31.179 24.393 1.00 19.77 228 ARG A N 1
ATOM 1613 C CA . ARG A 1 228 ? 34.481 30.796 23.003 1.00 20.89 228 ARG A CA 1
ATOM 1614 C C . ARG A 1 228 ? 34.726 29.297 22.846 1.00 21.10 228 ARG A C 1
ATOM 1615 O O . ARG A 1 228 ? 33.948 28.604 22.180 1.00 21.60 228 ARG A O 1
ATOM 1623 N N . ASP A 1 229 ? 35.795 28.808 23.470 1.00 21.44 229 ASP A N 1
ATOM 1624 C CA . ASP A 1 229 ? 36.140 27.390 23.377 1.00 23.77 229 ASP A CA 1
ATOM 1625 C C . ASP A 1 229 ? 35.040 26.528 23.989 1.00 24.92 229 ASP A C 1
ATOM 1626 O O . ASP A 1 229 ? 34.758 25.430 23.498 1.00 25.21 229 ASP A O 1
ATOM 1631 N N . MET A 1 230 ? 34.423 27.028 25.061 1.00 24.36 230 MET A N 1
ATOM 1632 C CA . MET A 1 230 ? 33.338 26.302 25.730 1.00 25.68 230 MET A CA 1
ATOM 1633 C C . MET A 1 230 ? 32.018 26.332 24.963 1.00 24.45 230 MET A C 1
ATOM 1634 O O . MET A 1 230 ? 31.102 25.571 25.276 1.00 26.27 230 MET A O 1
ATOM 1639 N N . GLY A 1 231 ? 31.904 27.216 23.981 1.00 22.04 231 GLY A N 1
ATOM 1640 C CA . GLY A 1 231 ? 30.680 27.304 23.208 1.00 20.75 231 GLY A CA 1
ATOM 1641 C C . GLY A 1 231 ? 29.600 28.166 23.857 1.00 20.43 231 GLY A C 1
ATOM 1642 O O . GLY A 1 231 ? 28.419 28.045 23.533 1.00 20.28 231 GLY A O 1
ATOM 1643 N N . VAL A 1 232 ? 30.010 29.037 24.771 1.00 18.63 232 VAL A N 1
ATOM 1644 C CA . VAL A 1 232 ? 29.078 29.945 25.442 1.00 17.15 232 VAL A CA 1
ATOM 1645 C C . VAL A 1 232 ? 28.478 30.854 24.377 1.00 16.82 232 VAL A C 1
ATOM 1646 O O . VAL A 1 232 ? 29.172 31.293 23.446 1.00 17.21 232 VAL A O 1
ATOM 1650 N N . SER A 1 233 ? 27.188 31.160 24.505 1.00 14.75 233 SER A N 1
ATOM 1651 C CA . SER A 1 233 ? 26.528 32.005 23.524 1.00 15.56 233 SER A CA 1
ATOM 1652 C C . SER A 1 233 ? 26.671 33.510 23.734 1.00 15.18 233 SER A C 1
ATOM 1653 O O . SER A 1 233 ? 26.915 34.257 22.792 1.00 14.93 233 SER A O 1
ATOM 1656 N N . MET A 1 234 ? 26.534 33.954 24.973 1.00 14.60 234 MET A N 1
ATOM 1657 C CA . MET A 1 234 ? 26.590 35.381 25.222 1.00 13.70 234 MET A CA 1
ATOM 1658 C C . MET A 1 234 ? 27.154 35.694 26.589 1.00 13.44 234 MET A C 1
ATOM 1659 O O . MET A 1 234 ? 26.898 34.967 27.555 1.00 13.74 234 MET A O 1
ATOM 1664 N N . VAL A 1 235 ? 27.922 36.776 26.646 1.00 13.35 235 VAL A N 1
ATOM 1665 C CA . VAL A 1 235 ? 28.492 37.265 27.909 1.00 12.55 235 VAL A CA 1
ATOM 1666 C C . VAL A 1 235 ? 27.788 38.565 28.254 1.00 13.40 235 VAL A C 1
ATOM 1667 O O . VAL A 1 235 ? 27.570 39.416 27.385 1.00 13.92 235 VAL A O 1
ATOM 1671 N N . ILE A 1 236 ? 27.409 38.716 29.521 1.00 12.29 236 ILE A N 1
ATOM 1672 C CA . ILE A 1 236 ? 26.753 39.935 30.004 1.00 12.96 236 ILE A CA 1
ATOM 1673 C C . ILE A 1 236 ? 27.734 40.676 30.919 1.00 13.49 236 ILE A C 1
ATOM 1674 O O . ILE A 1 236 ? 28.225 40.103 31.884 1.00 15.73 236 ILE A O 1
ATOM 1679 N N . TRP A 1 237 ? 28.035 41.936 30.602 1.00 14.36 237 TRP A N 1
ATOM 1680 C CA . TRP A 1 237 ? 28.914 42.770 31.446 1.00 15.11 237 TRP A CA 1
ATOM 1681 C C . TRP A 1 237 ? 27.814 43.427 32.286 1.00 15.79 237 TRP A C 1
ATOM 1682 O O . TRP A 1 237 ? 27.174 44.395 31.874 1.00 15.78 237 TRP A O 1
ATOM 1693 N N . ALA A 1 238 ? 27.637 42.900 33.490 1.00 16.86 238 ALA A N 1
ATOM 1694 C CA . ALA A 1 238 ? 26.475 43.233 34.308 1.00 16.25 238 ALA A CA 1
ATOM 1695 C C . ALA A 1 238 ? 26.213 44.493 35.094 1.00 15.82 238 ALA A C 1
ATOM 1696 O O . ALA A 1 238 ? 25.031 44.842 35.311 1.00 15.80 238 ALA A O 1
ATOM 1698 N N . ASN A 1 239 ? 27.254 45.192 35.521 1.00 13.72 239 ASN A N 1
ATOM 1699 C CA . ASN A 1 239 ? 27.011 46.354 36.378 1.00 15.08 239 ASN A CA 1
ATOM 1700 C C . ASN A 1 239 ? 28.136 47.374 36.365 1.00 14.80 239 ASN A C 1
ATOM 1701 O O . ASN A 1 239 ? 28.213 48.218 37.251 1.00 15.60 239 ASN A O 1
ATOM 1706 N N . HIS A 1 240 ? 28.979 47.348 35.340 1.00 14.99 240 HIS A N 1
ATOM 1707 C CA . HIS A 1 240 ? 30.133 48.239 35.355 1.00 14.88 240 HIS A CA 1
ATOM 1708 C C . HIS A 1 240 ? 29.904 49.698 35.050 1.00 14.84 240 HIS A C 1
ATOM 1709 O O . HIS A 1 240 ? 30.667 50.545 35.520 1.00 15.95 240 HIS A O 1
ATOM 1716 N N . ASN A 1 241 ? 28.866 50.013 34.284 1.00 14.70 241 ASN A N 1
ATOM 1717 C CA . ASN A 1 241 ? 28.580 51.429 34.046 1.00 15.47 241 ASN A CA 1
ATOM 1718 C C . ASN A 1 241 ? 28.036 52.064 35.329 1.00 14.71 241 ASN A C 1
ATOM 1719 O O . ASN A 1 241 ? 28.406 53.176 35.679 1.00 16.91 241 ASN A O 1
ATOM 1724 N N . LEU A 1 242 ? 27.193 51.338 36.056 1.00 15.79 242 LEU A N 1
ATOM 1725 C CA . LEU A 1 242 ? 26.661 51.848 37.316 1.00 16.47 242 LEU A CA 1
ATOM 1726 C C . LEU A 1 242 ? 27.809 52.038 38.317 1.00 16.59 242 LEU A C 1
ATOM 1727 O O . LEU A 1 242 ? 27.904 53.076 38.988 1.00 16.01 242 LEU A O 1
ATOM 1732 N N . ARG A 1 243 ? 28.682 51.037 38.425 1.00 14.89 243 ARG A N 1
ATOM 1733 C CA . ARG A 1 243 ? 29.804 51.111 39.359 1.00 15.31 243 ARG A CA 1
ATOM 1734 C C . ARG A 1 243 ? 30.776 52.228 38.993 1.00 16.25 243 ARG A C 1
ATOM 1735 O O . ARG A 1 243 ? 31.313 52.896 39.880 1.00 17.81 243 ARG A O 1
ATOM 1743 N N . ALA A 1 244 ? 30.992 52.449 37.697 1.00 14.59 244 ALA A N 1
ATOM 1744 C CA . ALA A 1 244 ? 31.899 53.508 37.252 1.00 15.26 244 ALA A CA 1
ATOM 1745 C C . ALA A 1 244 ? 31.303 54.875 37.550 1.00 16.08 244 ALA A C 1
ATOM 1746 O O . ALA A 1 244 ? 32.007 55.783 37.984 1.00 16.55 244 ALA A O 1
ATOM 1748 N N . SER A 1 245 ? 30.012 55.006 37.297 1.00 16.59 245 SER A N 1
ATOM 1749 C CA . SER A 1 245 ? 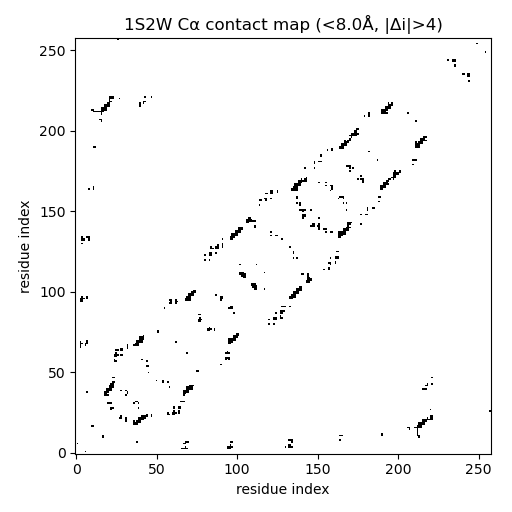29.287 56.252 37.526 1.00 15.49 245 SER A CA 1
ATOM 1750 C C . SER A 1 245 ? 29.342 56.606 39.007 1.00 16.78 245 SER A C 1
ATOM 1751 O O . SER A 1 245 ? 29.646 57.742 39.374 1.00 15.23 245 SER A O 1
ATOM 1754 N N . VAL A 1 246 ? 29.074 55.627 39.862 1.00 16.53 246 VAL A N 1
ATOM 1755 C CA . VAL A 1 246 ? 29.115 55.904 41.298 1.00 17.44 246 VAL A CA 1
ATOM 1756 C C . VAL A 1 246 ? 30.523 56.339 41.711 1.00 17.68 246 VAL A C 1
ATOM 1757 O O . VAL A 1 246 ? 30.681 57.313 42.465 1.00 18.23 246 VAL A O 1
ATOM 1761 N N . SER A 1 247 ? 31.552 55.648 41.218 1.00 16.16 247 SER A N 1
ATOM 1762 C CA . SER A 1 247 ? 32.928 56.021 41.558 1.00 18.35 247 SER A CA 1
ATOM 1763 C C . SER A 1 247 ? 33.221 57.456 41.143 1.00 17.27 247 SER A C 1
ATOM 1764 O O . SER A 1 247 ? 33.800 58.224 41.905 1.00 19.37 247 SER 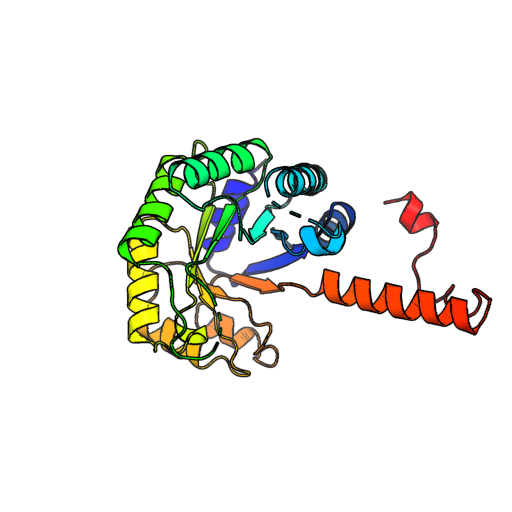A O 1
ATOM 1767 N N . ALA A 1 248 ? 32.844 57.798 39.917 1.00 16.62 248 ALA A N 1
ATOM 1768 C CA . ALA A 1 248 ? 33.101 59.141 39.406 1.00 16.76 248 ALA A CA 1
ATOM 1769 C C . ALA A 1 248 ? 32.366 60.214 40.202 1.00 16.42 248 ALA A C 1
ATOM 1770 O O . ALA A 1 248 ? 32.945 61.261 40.509 1.00 16.69 248 ALA A O 1
ATOM 1772 N N . ILE A 1 249 ? 31.091 59.972 40.504 1.00 16.02 249 ILE A N 1
ATOM 1773 C CA . ILE A 1 249 ? 30.310 60.949 41.271 1.00 16.86 249 ILE A CA 1
ATOM 1774 C C . ILE A 1 249 ? 30.876 61.087 42.678 1.00 17.38 249 ILE A C 1
ATOM 1775 O O . ILE A 1 249 ? 31.036 62.192 43.180 1.00 17.19 249 ILE A O 1
ATOM 1780 N N . GLN A 1 250 ? 31.200 59.968 43.316 1.00 17.54 250 GLN A N 1
ATOM 1781 C CA . GLN A 1 250 ? 31.776 60.038 44.649 1.00 17.20 250 GLN A CA 1
ATOM 1782 C C . GLN A 1 250 ? 33.093 60.808 44.663 1.00 16.79 250 GLN A C 1
ATOM 1783 O O . GLN A 1 250 ? 33.295 61.679 45.511 1.00 16.94 250 GLN A O 1
ATOM 1789 N N . GLN A 1 251 ? 33.983 60.505 43.718 1.00 16.00 251 GLN A N 1
ATOM 1790 C CA . GLN A 1 251 ? 35.284 61.157 43.645 1.00 17.62 251 GLN A CA 1
ATOM 1791 C C . GLN A 1 251 ? 35.188 62.650 43.303 1.00 17.70 251 GLN A C 1
ATOM 1792 O O . GLN A 1 251 ? 35.888 63.471 43.875 1.00 17.51 251 GLN A O 1
ATOM 1798 N N . THR A 1 252 ? 34.323 62.980 42.352 1.00 16.82 252 THR A N 1
ATOM 1799 C CA . THR A 1 252 ? 34.153 64.362 41.922 1.00 15.75 252 THR A CA 1
ATOM 1800 C C . THR A 1 252 ? 33.563 65.210 43.042 1.00 16.62 252 THR A C 1
ATOM 1801 O O . THR A 1 252 ? 34.047 66.318 43.338 1.00 16.81 252 THR A O 1
ATOM 1805 N N . THR A 1 253 ? 32.534 64.677 43.686 1.00 14.73 253 THR A N 1
ATOM 1806 C CA . THR A 1 253 ? 31.877 65.395 44.791 1.00 14.73 253 THR A CA 1
ATOM 1807 C C . THR A 1 253 ? 32.869 65.615 45.943 1.00 16.37 253 THR A C 1
ATOM 1808 O O . THR A 1 253 ? 32.922 66.698 46.550 1.00 14.94 253 THR A O 1
ATOM 1812 N N . LYS A 1 254 ? 33.656 64.589 46.260 1.00 16.20 254 LYS A N 1
ATOM 1813 C CA . LYS A 1 254 ? 34.621 64.735 47.340 1.00 17.82 254 LYS A CA 1
ATOM 1814 C C . LYS A 1 254 ? 35.700 65.749 46.980 1.00 17.83 254 LYS A C 1
ATOM 1815 O O . LYS A 1 254 ? 36.081 66.579 47.806 1.00 16.81 254 LYS A O 1
ATOM 1821 N N . GLN A 1 255 ? 36.183 65.698 45.739 1.00 16.50 255 GLN A N 1
ATOM 1822 C CA . GLN A 1 255 ? 37.230 66.609 45.303 1.00 17.55 255 GLN A CA 1
ATOM 1823 C C . GLN A 1 255 ? 36.793 68.078 45.417 1.00 18.55 255 GLN A C 1
ATOM 1824 O O . GLN A 1 255 ? 37.568 68.944 45.843 1.00 17.93 255 GLN A O 1
ATOM 1830 N N . ILE A 1 256 ? 35.554 68.349 45.017 1.00 16.28 256 ILE A N 1
ATOM 1831 C CA . ILE A 1 256 ? 35.029 69.709 45.062 1.00 14.32 256 ILE A CA 1
ATOM 1832 C C . ILE A 1 256 ? 34.717 70.127 46.493 1.00 16.32 256 ILE A C 1
ATOM 1833 O O . ILE A 1 256 ? 34.928 71.276 46.862 1.00 17.32 256 ILE A O 1
ATOM 1838 N N . TYR A 1 257 ? 34.220 69.195 47.293 1.00 15.55 257 TYR A N 1
ATOM 1839 C CA . TYR A 1 257 ? 33.927 69.483 48.704 1.00 18.09 257 TYR A CA 1
ATOM 1840 C C . TYR A 1 257 ? 35.221 69.893 49.416 1.00 18.99 257 TYR A C 1
ATOM 1841 O O . TYR A 1 257 ? 35.262 70.884 50.157 1.00 18.97 257 TYR A O 1
ATOM 1850 N N . ASP A 1 258 ? 36.278 69.118 49.197 1.00 18.75 258 ASP A N 1
ATOM 1851 C CA . ASP A 1 258 ? 37.562 69.399 49.842 1.00 20.49 258 ASP A CA 1
ATOM 1852 C C . ASP A 1 258 ? 38.287 70.627 49.297 1.00 20.59 258 ASP A C 1
ATOM 1853 O O . ASP A 1 258 ? 38.818 71.422 50.073 1.00 22.41 258 ASP A O 1
ATOM 1858 N N . ASP A 1 259 ? 38.315 70.779 47.973 1.00 19.05 259 ASP A N 1
ATOM 1859 C CA . ASP A 1 259 ? 39.008 71.905 47.341 1.00 19.41 259 ASP A CA 1
ATOM 1860 C C . ASP A 1 259 ? 38.225 73.218 47.329 1.00 18.90 259 ASP A C 1
ATOM 1861 O O . ASP A 1 259 ? 38.837 74.277 47.303 1.00 20.52 259 ASP A O 1
ATOM 1866 N N . GLN A 1 260 ? 36.895 73.143 47.359 1.00 18.41 260 GLN A N 1
ATOM 1867 C CA . GLN A 1 260 ? 36.041 74.335 47.233 1.00 17.88 260 GLN A CA 1
ATOM 1868 C C . GLN A 1 260 ? 36.487 75.039 45.954 1.00 18.80 260 GLN A C 1
ATOM 1869 O O . GLN A 1 260 ? 36.587 76.261 45.886 1.00 18.93 260 GLN A O 1
ATOM 1875 N N . SER A 1 261 ? 36.750 74.227 44.932 1.00 17.04 261 SER A N 1
ATOM 1876 C CA . SER A 1 261 ? 37.204 74.695 43.636 1.00 16.51 261 SER A CA 1
ATOM 1877 C C . SER A 1 261 ? 36.952 73.603 42.597 1.00 15.73 261 SER A C 1
ATOM 1878 O O . SER A 1 261 ? 36.822 72.431 42.949 1.00 17.69 261 SER A O 1
ATOM 1881 N N . LEU A 1 262 ? 36.894 73.993 41.328 1.00 15.83 262 LEU A N 1
ATOM 1882 C CA . LEU A 1 262 ? 36.676 73.055 40.226 1.00 17.29 262 LEU A CA 1
ATOM 1883 C C . LEU A 1 262 ? 37.987 72.774 39.479 1.00 19.22 262 LEU A C 1
ATOM 1884 O O . LEU A 1 262 ? 38.014 71.954 38.561 1.00 18.65 262 LEU A O 1
ATOM 1889 N N . VAL A 1 263 ? 39.067 73.449 39.861 1.00 19.82 263 VAL A N 1
ATOM 1890 C CA . VAL A 1 263 ? 40.322 73.280 39.116 1.00 19.21 263 VAL A CA 1
ATOM 1891 C C . VAL A 1 263 ? 40.834 71.848 38.977 1.00 20.32 263 VAL A C 1
ATOM 1892 O O . VAL A 1 263 ? 41.472 71.517 37.979 1.00 21.82 263 VAL A O 1
ATOM 1896 N N . ASN A 1 264 ? 40.557 70.998 39.957 1.00 19.68 264 ASN A N 1
ATOM 1897 C CA . ASN A 1 264 ? 41.032 69.625 39.874 1.00 20.68 264 ASN A CA 1
ATOM 1898 C C . ASN A 1 264 ? 40.046 68.625 39.276 1.00 22.40 264 ASN A C 1
ATOM 1899 O O . ASN A 1 264 ? 40.287 67.416 39.320 1.00 23.24 264 ASN A O 1
ATOM 1904 N N . VAL A 1 265 ? 38.931 69.111 38.736 1.00 22.08 265 VAL A N 1
ATOM 1905 C CA . VAL A 1 265 ? 37.978 68.203 38.107 1.00 21.64 265 VAL A CA 1
ATOM 1906 C C . VAL A 1 265 ? 37.658 68.593 36.668 1.00 23.64 265 VAL A C 1
ATOM 1907 O O . VAL A 1 265 ? 37.282 67.745 35.859 1.00 22.09 265 VAL A O 1
ATOM 1911 N N . GLU A 1 266 ? 37.816 69.869 36.339 1.00 22.81 266 GLU A N 1
ATOM 1912 C CA . GLU A 1 266 ? 37.505 70.355 34.993 1.00 25.98 266 GLU A CA 1
ATOM 1913 C C . GLU A 1 266 ? 38.149 69.566 33.842 1.00 26.96 266 GLU A C 1
ATOM 1914 O O . GLU A 1 266 ? 37.525 69.384 32.792 1.00 27.47 266 GLU A O 1
ATOM 1920 N N . ASP A 1 267 ? 39.381 69.100 34.028 1.00 28.40 267 ASP A N 1
ATOM 1921 C CA . ASP A 1 267 ? 40.066 68.345 32.967 1.00 30.36 267 ASP A CA 1
ATOM 1922 C C . ASP A 1 267 ? 39.809 66.842 32.958 1.00 30.86 267 ASP A C 1
ATOM 1923 O O . ASP A 1 267 ? 40.271 66.136 32.053 1.00 31.42 267 ASP A O 1
ATOM 1928 N N . LYS A 1 268 ? 39.094 66.339 33.953 1.00 29.48 268 LYS A N 1
ATOM 1929 C CA . LYS A 1 268 ? 38.845 64.908 34.026 1.00 29.78 268 LYS A CA 1
ATOM 1930 C C . LYS A 1 268 ? 37.398 64.538 33.703 1.00 28.85 268 LYS A C 1
ATOM 1931 O O . LYS A 1 268 ? 36.994 63.385 33.893 1.00 28.04 268 LYS A O 1
ATOM 1937 N N . ILE A 1 269 ? 36.619 65.502 33.212 1.00 25.56 269 ILE A N 1
ATOM 1938 C CA . ILE A 1 269 ? 35.206 65.242 32.911 1.00 22.36 269 ILE A CA 1
ATOM 1939 C C . ILE A 1 269 ? 34.862 65.759 31.522 1.00 21.79 269 ILE A C 1
ATOM 1940 O O . ILE A 1 269 ? 35.613 66.556 30.964 1.00 23.25 269 ILE A O 1
ATOM 1945 N N . VAL A 1 270 ? 33.731 65.331 30.958 1.00 20.53 270 VAL A N 1
ATOM 1946 C CA . VAL A 1 270 ? 33.377 65.790 29.615 1.00 20.73 270 VAL A CA 1
ATOM 1947 C C . VAL A 1 270 ? 32.976 67.259 29.573 1.00 22.05 270 VAL A C 1
ATOM 1948 O O . VAL A 1 270 ? 32.575 67.839 30.574 1.00 19.68 270 VAL A O 1
ATOM 1952 N N . SER A 1 271 ? 33.111 67.853 28.395 1.00 24.17 271 SER A N 1
ATOM 1953 C CA . SER A 1 271 ? 32.757 69.250 28.196 1.00 26.37 271 SER A CA 1
ATOM 1954 C C . SER A 1 271 ? 31.254 69.436 28.272 1.00 27.62 271 SER A C 1
ATOM 1955 O O . SER A 1 271 ? 30.493 68.494 28.088 1.00 25.59 271 SER A O 1
ATOM 1958 N N . VAL A 1 272 ? 30.815 70.662 28.533 1.00 27.63 272 VAL A N 1
ATOM 1959 C CA . VAL A 1 272 ? 29.388 70.908 28.576 1.00 30.09 272 VAL A CA 1
ATOM 1960 C C . VAL A 1 272 ? 28.837 70.707 27.161 1.00 29.98 272 VAL A C 1
ATOM 1961 O O . VAL A 1 272 ? 27.678 70.344 26.982 1.00 30.98 272 VAL A O 1
ATOM 1965 N N . LYS A 1 273 ? 29.674 70.918 26.147 1.00 30.77 273 LYS A N 1
ATOM 1966 C CA . LYS A 1 273 ? 29.218 70.714 24.771 1.00 30.75 273 LYS A CA 1
ATOM 1967 C C . LYS A 1 273 ? 28.767 69.262 24.569 1.00 31.17 273 LYS A C 1
ATOM 1968 O O . LYS A 1 273 ? 27.760 68.994 23.906 1.00 32.01 273 LYS A O 1
ATOM 1974 N N . GLU A 1 274 ? 29.511 68.324 25.147 1.00 29.57 274 GLU A N 1
ATOM 1975 C CA . GLU A 1 274 ? 29.162 66.914 25.028 1.00 30.39 274 GLU A CA 1
ATOM 1976 C C . GLU A 1 274 ? 27.817 66.680 25.708 1.00 30.54 274 GLU A C 1
ATOM 1977 O O . GLU A 1 274 ? 27.020 65.869 25.253 1.00 31.89 274 GLU A O 1
ATOM 1983 N N . ILE A 1 275 ? 27.567 67.391 26.802 1.00 32.48 275 ILE A N 1
ATOM 1984 C CA . ILE A 1 275 ? 26.292 67.261 27.494 1.00 32.61 275 ILE A CA 1
ATOM 1985 C C . ILE A 1 275 ? 25.214 67.844 26.578 1.00 34.18 275 ILE A C 1
ATOM 1986 O O . ILE A 1 275 ? 24.159 67.240 26.381 1.00 34.73 275 ILE A O 1
ATOM 1991 N N . PHE A 1 276 ? 25.487 69.022 26.018 1.00 34.43 276 PHE A N 1
ATOM 1992 C CA . PHE A 1 276 ? 24.535 69.658 25.113 1.00 34.67 276 PHE A CA 1
ATOM 1993 C C . PHE A 1 276 ? 24.182 68.692 23.986 1.00 35.09 276 PHE A C 1
ATOM 1994 O O . PHE A 1 276 ? 23.027 68.609 23.578 1.00 36.50 276 PHE A O 1
ATOM 2002 N N . ARG A 1 277 ? 25.171 67.953 23.487 1.00 35.55 277 ARG A N 1
ATOM 2003 C CA . ARG A 1 277 ? 24.911 66.988 22.423 1.00 35.37 277 ARG A CA 1
ATOM 2004 C C . ARG A 1 277 ? 23.929 65.955 22.966 1.00 36.82 277 ARG A C 1
ATOM 2005 O O . ARG A 1 277 ? 22.894 65.674 22.360 1.00 36.21 277 ARG A O 1
ATOM 2013 N N . LEU A 1 278 ? 24.255 65.404 24.129 1.00 38.05 278 LEU A N 1
ATOM 2014 C CA . LEU A 1 278 ? 23.410 64.401 24.767 1.00 39.97 278 LEU A CA 1
ATOM 2015 C C . LEU A 1 278 ? 22.046 64.967 25.177 1.00 40.96 278 LEU A C 1
ATOM 2016 O O . LEU A 1 278 ? 21.088 64.175 25.330 1.00 42.27 278 LEU A O 1
#

Radius of gyration: 19.25 Å; Cα contacts (8 Å, |Δi|>4): 475; chains: 1; bounding box: 42×57×41 Å

Foldseek 3Di:
DDQQLQLVLCLLPDQFAAEAEEDQALVSLLVRVVVPHQEYEHDPVCVVVVHLVVSLVRLLSSQVNDDHAYEYADDDQPPDQVSLLVSLVSCVVSSHNEYEYEQDDAAAPGDGHDLVRVLQSLLSNCVSDPPNSRAYEYEYCCQVRRNALVVSLVSQVSNVVSPHQEYEYEDQALACVRVLVNLVVNVPPHAYEYECPNVVVDDVVVCSVSSHRYYYPHCVVVVVVVVLVVVQVVVCVVVVDCVVPVVVDDDVVVVVVD

Solvent-accessible surface area: 13474 Å² total; per-residue (Å²): 244,74,100,49,9,22,44,1,59,105,6,1,84,42,203,102,19,12,50,1,20,1,0,13,51,22,84,11,0,76,86,4,52,89,76,58,64,110,0,0,6,0,19,21,9,43,90,50,57,149,99,136,97,103,26,9,94,24,0,75,116,0,6,113,42,5,97,21,1,3,1,10,33,4,102,65,17,21,71,73,63,92,66,0,82,134,10,2,99,78,0,25,111,62,31,1,0,0,1,3,2,27,0,64,104,112,84,182,82,74,70,17,14,83,30,128,86,7,12,95,21,0,125,12,1,51,96,0,26,96,28,99,28,0,0,0,0,0,28,0,0,0,23,33,0,25,106,45,58,121,31,0,37,112,18,0,54,25,0,75,122,19,29,1,15,0,0,0,0,9,0,109,95,83,68,15,45,14,0,63,37,0,24,178,38,0,128,125,75,8,18,1,0,0,11,4,29,105,0,151,168,18,99,42,89,57,3,117,123,33,52,6,10,0,0,0,69,12,48,68,45,29,130,60,40,65,50,55,110,118,125,40,84,133,61,59,174,84,51,162,39,105,112,68,8,107,137,162,87,93,64,89,161,58,89,156,120,52

Nearest PDB structures (foldseek):
  1s2w-assembly1_A  TM=1.004E+00  e=1.414E-50  Mytilus edulis
  1s2v-assembly1_C  TM=9.608E-01  e=1.060E-43  Mytilus edulis
  1s2v-assembly1_D  TM=9.624E-01  e=3.455E-43  Mytilus edulis
  1s2v-assembly1_A  TM=9.625E-01  e=4.125E-43  Mytilus edulis
  1m1b-assembly1_A  TM=9.658E-01  e=5.879E-43  Mytilus edulis

B-factor: mean 26.12, std 10.34, range [12.25, 63.22]

Secondary structure (DSSP, 8-state):
---HHHHHHHHHHSSS-EEEEEE-SHHHHHHHHHHT-S-EEE--HHHHHT--HHHHHHHHHHHHT-SS-EEEE--SS-SSHHHHHHHHHHHHHTT--EEEEE-B---TT--B--HHHHHHHHHHHHHH-SSTT-EEEEEE-TTTTT--HHHHHHHHHHHHHTT-SEEEE---SSSSHHHHHHHHHHTT-S-EEE--STTTTS-HHHHHHHT--EEEE-SHHHHHHHHHHHHHHHHHHHHSSSTTTGGGS--HHHHHH-

InterPro domains:
  IPR012698 Phosphoenolpyruvate phosphomutase, core [TIGR02320] (11-282)
  IPR015813 Pyruvate/Phosphoenolpyruvate kinase-like domain superfamily [SSF51621] (6-292)
  IPR039556 ICL/PEPM domain [cd00377] (11-255)
  IPR040442 Pyruvate kinase-like domain superfamily [G3DSA:3.20.20.60] (1-278)

Sequence (258 aa):
KVKKTTQLKQMLNSKDLEFIMEAHNGLSARIVQEAGFKGIWGSGLSVSAQLWTQVVEVLEFMSDASDVPILLDADTGYGNFNNARRLVRKLEDRGVAGACLEDKLFGRAQPLADIEEFALKIKACKDSQTDPDFCIVARVEAFIAGWGLDEALKRAEAYRNAGADAILMHSKKADPSDIEAFMKAWNNQGPVVIVPTKYYKTPTDHFRDMGVSMVIWANHNLRASVSAIQQTTKQIYDDQSLVNVEDKIVSVKEIFRL